Protein 5TCB (pdb70)

InterPro domains:
  IPR004352 Glycoside-hydrolase family GH114, TIM-barrel domain [PF03537] (73-291)
  IPR011330 Glycoside hydrolase/deacetylase, beta/alpha-barrel [SSF88713] (570-787)
  IPR013785 Aldolase-type TIM barrel [G3DSA:3.20.20.70] (53-311)
  IPR016062 Hypothetical protein TM1410-related [PR01545] (90-109)
  IPR016062 Hypothetical protein TM1410-related [PR01545] (147-166)
  IPR016062 Hypothetical protein TM1410-related [PR01545] (253-263)
  IPR016062 Hypothetical protein TM1410-related [PR01545] (275-287)
  IPR016925 Uncharacterised conserved protein UCP029570 [PIRSF029570] (5-948)
  IPR017853 Glycoside hydrolase superfamily [SSF51445] (52-305)

Nearest PDB structures (foldseek):
  5tcb-assembly1_A  TM=1.004E+00  e=2.600E-55  Pseudomonas aeruginosa PAO1
  5tsy-assembly1_A  TM=9.996E-01  e=1.609E-53  Pseudomonas aeruginosa PAO1
  6ojb-assembly1_A  TM=7.461E-01  e=5.320E-11  Aspergillus fumigatus Af293
  7jjn-assembly2_B  TM=5.683E-01  e=1.717E-05  Agathobacter rectalis DSM 17629
  4s1a-assembly1_B  TM=6.272E-01  e=1.575E-04  Acetivibrio thermocellus ATCC 27405

Radius of gyration: 17.63 Å; Cα contacts (8 Å, |Δi|>4): 476; chains: 1; bounding box: 39×42×47 Å

GO terms:
  GO:0000271 polysaccharide biosynthetic process (P, TAS)
  GO:0019213 deacetylase activity (F, IDA)
  GO:0044010 single-species biofilm formation (P, IMP)

Foldseek 3Di:
DWPAEAEAEDADPPLVLRLVGAEYEYACVRDFLVSLVVSVVSNHAYAYEDELFKDAAAPVVCVVVPQVVQFDPFPDDDHRITGGQLQDVVSLVVRLVVLVVVVVSNHQAYEYPPLPVLVSHDPVCSVVSLVSSLVSLVVSCVSCVRHAYEYACNLSNVVVPPPRHQAYEYQAAFWHADVVVRDTDGDDPVNNVVCVVSVVVCVVVVHAYEHEHEDAPVVLVVQQVVLVVQVVVRHQYWYYHPNSNDPTDRYHD

Structure (mmCIF, N/CA/C/O backbone):
data_5TCB
#
_entry.id   5TCB
#
_cell.length_a   64.983
_cell.length_b   84.031
_cell.length_c   47.177
_cell.angle_alpha   90.00
_cell.angle_beta   90.00
_cell.angle_gamma   90.00
#
_symmetry.space_group_name_H-M   'P 21 21 2'
#
loop_
_entity.id
_entity.type
_entity.pdbx_description
1 polymer PelA
2 water water
#
loop_
_atom_site.group_PDB
_atom_site.id
_atom_site.type_symbol
_atom_site.label_atom_id
_atom_site.label_alt_id
_atom_site.label_comp_id
_atom_site.label_asym_id
_atom_site.label_entity_id
_atom_site.label_seq_id
_atom_site.pdbx_PDB_ins_code
_atom_site.Cartn_x
_atom_site.Cartn_y
_atom_site.Cartn_z
_atom_site.occupancy
_atom_site.B_iso_or_equiv
_atom_site.auth_seq_id
_atom_site.auth_comp_id
_atom_site.auth_asym_id
_atom_site.auth_atom_id
_atom_site.pdbx_PDB_model_num
ATOM 1 N N . GLY A 1 23 ? 58.098 30.531 -1.049 1.00 50.64 48 GLY A N 1
ATOM 2 C CA . GLY A 1 23 ? 56.848 30.019 -0.513 1.00 42.90 48 GLY A CA 1
ATOM 3 C C . GLY A 1 23 ? 55.802 29.752 -1.582 1.00 32.89 48 GLY A C 1
ATOM 4 O O . GLY A 1 23 ? 56.129 29.661 -2.768 1.00 40.09 48 GLY A O 1
ATOM 7 N N . PRO A 1 24 ? 54.539 29.631 -1.176 1.00 27.83 49 PRO A N 1
ATOM 8 C CA . PRO A 1 24 ? 53.473 29.356 -2.140 1.00 25.80 49 PRO A CA 1
ATOM 9 C C . PRO A 1 24 ? 53.057 30.559 -2.972 1.00 25.19 49 PRO A C 1
ATOM 10 O O . PRO A 1 24 ? 53.048 31.700 -2.507 1.00 28.58 49 PRO A O 1
ATOM 21 N N . SER A 1 25 ? 52.623 30.269 -4.200 1.00 24.53 50 SER A N 1
ATOM 22 C CA . SER A 1 25 ? 51.963 31.253 -5.038 1.00 25.50 50 SER A CA 1
ATOM 23 C C . SER A 1 25 ? 50.464 31.302 -4.785 1.00 21.91 50 SER A C 1
ATOM 24 O O . SER A 1 25 ? 49.826 32.339 -5.028 1.00 24.84 50 SER A O 1
ATOM 32 N N . SER A 1 26 ? 49.913 30.190 -4.323 1.00 21.67 51 SER A N 1
ATOM 33 C CA . SER A 1 26 ? 48.506 30.010 -4.001 1.00 22.19 51 SER A CA 1
ATOM 34 C C . SER A 1 26 ? 48.432 28.852 -3.023 1.00 20.14 51 SER A C 1
ATOM 35 O O . SER A 1 26 ? 49.355 28.048 -2.934 1.00 18.85 51 SER A O 1
ATOM 43 N N . VAL A 1 27 ? 47.343 28.791 -2.255 1.00 20.08 52 VAL A N 1
ATOM 44 C CA . VAL A 1 27 ? 47.229 27.765 -1.227 1.00 17.65 52 VAL A CA 1
ATOM 45 C C . VAL A 1 27 ? 45.759 27.412 -1.049 1.00 17.42 52 VAL A C 1
ATOM 46 O O . VAL A 1 27 ? 44.877 28.277 -1.143 1.00 17.84 52 VAL A O 1
ATOM 59 N N . ALA A 1 28 ? 45.512 26.125 -0.816 1.00 17.69 53 ALA A N 1
ATOM 60 C CA . ALA A 1 28 ? 44.211 25.620 -0.406 1.00 16.78 53 ALA A CA 1
ATOM 61 C C . ALA A 1 28 ? 44.363 24.704 0.801 1.00 16.51 53 ALA A C 1
ATOM 62 O O . ALA A 1 28 ? 45.408 24.076 1.011 1.00 17.18 53 ALA A O 1
ATOM 69 N N . PHE A 1 29 ? 43.286 24.629 1.594 1.00 15.36 54 PHE A N 1
ATOM 70 C CA . PHE A 1 29 ? 43.173 23.734 2.740 1.00 15.44 54 PHE A CA 1
ATOM 71 C C . PHE A 1 29 ? 41.903 22.926 2.575 1.00 16.36 54 PHE A C 1
ATOM 72 O O . PHE A 1 29 ? 40.843 23.503 2.297 1.00 17.49 54 PHE A O 1
ATOM 89 N N . TRP A 1 30 ? 42.003 21.604 2.758 1.00 16.19 55 TRP A N 1
ATOM 90 C CA . TRP A 1 30 ? 40.845 20.720 2.633 1.00 17.81 55 TRP A CA 1
ATOM 91 C C . TRP A 1 30 ? 40.973 19.647 3.698 1.00 18.78 55 TRP A C 1
ATOM 92 O O . TRP A 1 30 ? 41.884 18.822 3.628 1.00 19.96 55 TRP A O 1
ATOM 113 N N . TYR A 1 31 ? 40.084 19.659 4.686 1.00 18.44 56 TYR A N 1
ATOM 114 C CA . TYR A 1 31 ? 40.192 18.730 5.805 1.00 20.25 56 TYR A CA 1
ATOM 115 C C . TYR A 1 31 ? 39.122 17.654 5.783 1.00 21.75 56 TYR A C 1
ATOM 116 O O . TYR A 1 31 ? 39.068 16.806 6.699 1.00 23.95 56 TYR A O 1
ATOM 134 N N . ALA A 1 32 ? 38.223 17.699 4.819 1.00 22.39 57 ALA A N 1
ATOM 135 C CA . ALA A 1 32 ? 37.064 16.834 4.771 1.00 22.05 57 ALA A CA 1
ATOM 136 C C . ALA A 1 32 ? 37.336 15.583 3.939 1.00 21.96 57 ALA A C 1
ATOM 137 O O . ALA A 1 32 ? 38.357 15.458 3.254 1.00 24.60 57 ALA A O 1
ATOM 144 N N . GLU A 1 33 ? 36.401 14.643 4.020 1.00 27.18 58 GLU A N 1
ATOM 145 C CA . GLU A 1 33 ? 36.411 13.484 3.136 1.00 26.42 58 GLU A CA 1
ATOM 146 C C . GLU A 1 33 ? 36.349 13.914 1.675 1.00 31.85 58 GLU A C 1
ATOM 147 O O . GLU A 1 33 ? 35.986 15.050 1.338 1.00 27.51 58 GLU A O 1
ATOM 159 N N . ARG A 1 34 ? 36.725 12.976 0.809 1.00 30.05 59 ARG A N 1
ATOM 160 C CA . ARG A 1 34 ? 36.575 13.099 -0.637 1.00 28.34 59 ARG A CA 1
ATOM 161 C C . ARG A 1 34 ? 37.121 14.426 -1.180 1.00 27.58 59 ARG A C 1
ATOM 162 O O . ARG A 1 34 ? 36.379 15.203 -1.790 1.00 30.96 59 ARG A O 1
ATOM 183 N N . PRO A 1 35 ? 38.406 14.695 -0.998 1.00 26.00 60 PRO A N 1
ATOM 184 C CA . PRO A 1 35 ? 38.982 15.929 -1.546 1.00 25.11 60 PRO A CA 1
ATOM 185 C C . PRO A 1 35 ? 38.881 15.931 -3.063 1.00 24.78 60 PRO A C 1
ATOM 186 O O . PRO A 1 35 ? 39.136 14.907 -3.718 1.00 26.08 60 PRO A O 1
ATOM 197 N N . PRO A 1 36 ? 38.463 17.048 -3.669 1.00 22.44 61 PRO A N 1
ATOM 198 C CA . PRO A 1 36 ? 38.372 17.089 -5.130 1.00 23.37 61 PRO A CA 1
ATOM 199 C C . PRO A 1 36 ? 39.761 17.305 -5.706 1.00 21.31 61 PRO A C 1
ATOM 200 O O . PRO A 1 36 ? 40.222 18.441 -5.837 1.00 19.08 61 PRO A O 1
ATOM 211 N N . LEU A 1 37 ? 40.444 16.195 -6.009 1.00 22.15 62 LEU A N 1
ATOM 212 C CA . LEU A 1 37 ? 41.878 16.238 -6.263 1.00 20.46 62 LEU A CA 1
ATOM 213 C C . LEU A 1 37 ? 42.221 17.027 -7.520 1.00 18.36 62 LEU A C 1
ATOM 214 O O . LEU A 1 37 ? 43.204 17.775 -7.533 1.00 19.91 62 LEU A O 1
ATOM 230 N N . ALA A 1 38 ? 41.466 16.846 -8.595 1.00 21.72 63 ALA A N 1
ATOM 231 C CA . ALA A 1 38 ? 41.765 17.579 -9.822 1.00 20.57 63 ALA A CA 1
ATOM 232 C C . ALA A 1 38 ? 41.734 19.086 -9.564 1.00 21.18 63 ALA A C 1
ATOM 233 O O . ALA A 1 38 ? 42.632 19.832 -9.985 1.00 21.07 63 ALA A O 1
ATOM 240 N N . GLU A 1 39 ? 40.695 19.551 -8.875 1.00 19.03 64 GLU A N 1
ATOM 241 C CA . GLU A 1 39 ? 40.564 20.972 -8.565 1.00 19.95 64 GLU A CA 1
ATOM 242 C C . GLU A 1 39 ? 41.634 21.448 -7.579 1.00 16.71 64 GLU A C 1
ATOM 243 O O . GLU A 1 39 ? 42.234 22.511 -7.774 1.00 18.51 64 GLU A O 1
ATOM 255 N N . LEU A 1 40 ? 41.915 20.667 -6.542 1.00 17.53 65 LEU A N 1
ATOM 256 C CA . LEU A 1 40 ? 42.932 21.061 -5.583 1.00 15.67 65 LEU A CA 1
ATOM 257 C C . LEU A 1 40 ? 44.315 21.112 -6.207 1.00 17.69 65 LEU A C 1
ATOM 258 O O . LEU A 1 40 ? 45.160 21.905 -5.772 1.00 18.89 65 LEU A O 1
ATOM 274 N N . SER A 1 41 ? 44.560 20.292 -7.228 1.00 18.03 66 SER A N 1
ATOM 275 C CA . SER A 1 41 ? 45.881 20.213 -7.848 1.00 17.78 66 SER A CA 1
ATOM 276 C C . SER A 1 41 ? 46.299 21.489 -8.537 1.00 18.81 66 SER A C 1
ATOM 277 O O . SER A 1 41 ? 47.486 21.632 -8.854 1.00 19.59 66 SER A O 1
ATOM 285 N N . GLN A 1 42 ? 45.379 22.416 -8.770 1.00 18.75 67 GLN A N 1
ATOM 286 C CA . GLN A 1 42 ? 45.720 23.674 -9.415 1.00 18.41 67 GLN A CA 1
ATOM 287 C C . GLN A 1 42 ? 46.197 24.739 -8.441 1.00 20.80 67 GLN A C 1
ATOM 288 O O . GLN A 1 42 ? 46.598 25.817 -8.876 1.00 21.73 67 GLN A O 1
ATOM 302 N N . PHE A 1 43 ? 46.205 24.444 -7.143 1.00 19.51 68 PHE A N 1
ATOM 303 C CA . PHE A 1 43 ? 46.807 25.308 -6.130 1.00 17.02 68 PHE A CA 1
ATOM 304 C C . PHE A 1 43 ? 48.260 24.887 -5.941 1.00 17.74 68 PHE A C 1
ATOM 305 O O . PHE A 1 43 ? 48.609 23.720 -6.100 1.00 19.48 68 PHE A O 1
ATOM 322 N N . ASP A 1 44 ? 49.120 25.8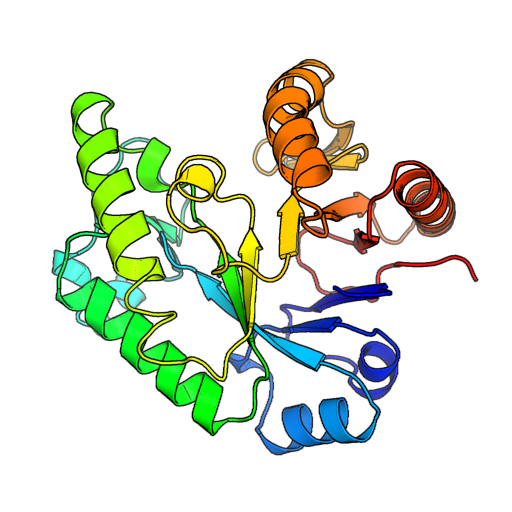65 -5.625 1.00 19.39 69 ASP A N 1
ATOM 323 C CA . ASP A 1 44 ? 50.555 25.602 -5.493 1.00 19.53 69 ASP A CA 1
ATOM 324 C C . ASP A 1 44 ? 50.837 24.715 -4.279 1.00 18.47 69 ASP A C 1
ATOM 325 O O . ASP A 1 44 ? 51.519 23.688 -4.378 1.00 19.30 69 ASP A O 1
ATOM 334 N N . TRP A 1 45 ? 50.338 25.110 -3.116 1.00 16.92 70 TRP A N 1
ATOM 335 C CA . TRP A 1 45 ? 50.397 24.307 -1.899 1.00 16.90 70 TRP A CA 1
ATOM 336 C C . TRP A 1 45 ? 48.986 23.890 -1.515 1.00 18.19 70 TRP A C 1
ATOM 337 O O . TRP A 1 45 ? 48.045 24.708 -1.595 1.00 17.72 70 TRP A O 1
ATOM 358 N N . VAL A 1 46 ? 48.837 22.628 -1.128 1.00 16.48 71 VAL A N 1
ATOM 359 C CA . VAL A 1 46 ? 47.556 22.096 -0.672 1.00 17.08 71 VAL A CA 1
ATOM 360 C C . VAL A 1 46 ? 47.778 21.397 0.664 1.00 15.05 71 VAL A C 1
ATOM 361 O O . VAL A 1 46 ? 48.614 20.497 0.759 1.00 17.54 71 VAL A O 1
ATOM 374 N N . VAL A 1 47 ? 47.022 21.809 1.678 1.00 15.79 72 VAL A N 1
ATOM 375 C CA . VAL A 1 47 ? 47.053 21.197 3.000 1.00 15.40 72 VAL A CA 1
ATOM 376 C C . VAL A 1 47 ? 45.823 20.320 3.167 1.00 15.15 72 VAL A C 1
ATOM 377 O O . VAL A 1 47 ? 44.693 20.772 2.965 1.00 17.01 72 VAL A O 1
ATOM 390 N N . LEU A 1 48 ? 46.042 19.064 3.536 1.00 14.75 73 LEU A N 1
ATOM 391 C CA . LEU A 1 48 ? 45.010 18.044 3.569 1.00 15.38 73 LEU A CA 1
ATOM 392 C C . LEU A 1 48 ? 45.000 17.321 4.906 1.00 16.47 73 LEU A C 1
ATOM 393 O O . LEU A 1 48 ? 46.034 17.186 5.571 1.00 16.76 73 LEU A O 1
ATOM 409 N N . GLU A 1 49 ? 43.836 16.793 5.259 1.00 19.24 74 GLU A N 1
ATOM 410 C CA . GLU A 1 49 ? 43.755 15.778 6.304 1.00 19.07 74 GLU A CA 1
ATOM 411 C C . GLU A 1 49 ? 44.086 14.447 5.656 1.00 18.68 74 GLU A C 1
ATOM 412 O O . GLU A 1 49 ? 43.287 13.893 4.884 1.00 19.59 74 GLU A O 1
ATOM 424 N N . ALA A 1 50 ? 45.262 13.920 5.987 1.00 20.29 75 ALA A N 1
ATOM 425 C CA . ALA A 1 50 ? 45.788 12.719 5.340 1.00 20.45 75 ALA A CA 1
ATOM 426 C C . ALA A 1 50 ? 44.912 11.480 5.552 1.00 22.08 75 ALA A C 1
ATOM 427 O O . ALA A 1 50 ? 44.974 10.527 4.761 1.00 24.82 75 ALA A O 1
ATOM 434 N N . ALA A 1 51 ? 44.101 11.451 6.605 1.00 22.31 76 ALA A N 1
ATOM 435 C CA . ALA A 1 51 ? 43.220 10.314 6.824 1.00 26.64 76 ALA A CA 1
ATOM 436 C C . ALA A 1 51 ? 42.270 10.081 5.660 1.00 28.60 76 ALA A C 1
ATOM 437 O O . ALA A 1 51 ? 41.731 8.982 5.523 1.00 31.89 76 ALA A O 1
ATOM 444 N N . HIS A 1 52 ? 42.063 11.080 4.807 1.00 23.56 77 HIS A N 1
ATOM 445 C CA . HIS A 1 52 ? 41.101 10.994 3.715 1.00 27.67 77 HIS A CA 1
ATOM 446 C C . HIS A 1 52 ? 41.752 10.795 2.360 1.00 28.65 77 HIS A C 1
ATOM 447 O O . HIS A 1 52 ? 41.058 10.850 1.332 1.00 32.66 77 HIS A O 1
ATOM 461 N N . LEU A 1 53 ? 43.066 10.592 2.323 1.00 25.14 78 LEU A N 1
ATOM 462 C CA . LEU A 1 53 ? 43.780 10.375 1.072 1.00 25.78 78 LEU A CA 1
ATOM 463 C C . LEU A 1 53 ? 44.570 9.092 1.143 1.00 25.77 78 LEU A C 1
ATOM 464 O O . LEU A 1 53 ? 44.926 8.621 2.222 1.00 28.88 78 LEU A O 1
ATOM 480 N N . LYS A 1 54 ? 44.846 8.533 -0.015 1.00 26.84 79 LYS A N 1
ATOM 481 C CA . LYS A 1 54 ? 45.762 7.429 -0.135 1.00 30.66 79 LYS A CA 1
ATOM 482 C C . LYS A 1 54 ? 47.047 7.901 -0.785 1.00 28.99 79 LYS A C 1
ATOM 483 O O . LYS A 1 54 ? 47.079 8.963 -1.410 1.00 25.67 79 LYS A O 1
ATOM 502 N N . PRO A 1 55 ? 48.133 7.133 -0.674 1.00 27.74 80 PRO A N 1
ATOM 503 C CA . PRO A 1 55 ? 49.388 7.581 -1.292 1.00 29.59 80 PRO A CA 1
ATOM 504 C C . PRO A 1 55 ? 49.277 7.877 -2.782 1.00 29.44 80 PRO A C 1
ATOM 505 O O . PRO A 1 55 ? 49.961 8.786 -3.266 1.00 28.61 80 PRO A O 1
ATOM 516 N N . ALA A 1 56 ? 48.438 7.153 -3.531 1.00 29.49 81 ALA A N 1
ATOM 517 C CA . ALA A 1 56 ? 48.290 7.458 -4.949 1.00 29.93 81 ALA A CA 1
ATOM 518 C C . ALA A 1 56 ? 47.716 8.849 -5.159 1.00 27.26 81 ALA A C 1
ATOM 519 O O . ALA A 1 56 ? 48.021 9.512 -6.165 1.00 26.17 81 ALA A O 1
ATOM 526 N N . ASP A 1 57 ? 46.858 9.299 -4.247 1.00 24.46 82 ASP A N 1
ATOM 527 C CA . ASP A 1 57 ? 46.294 10.630 -4.362 1.00 22.63 82 ASP A CA 1
ATOM 528 C C . ASP A 1 57 ? 47.375 11.683 -4.140 1.00 22.61 82 ASP A C 1
ATOM 529 O O . ASP A 1 57 ? 47.404 12.723 -4.808 1.00 21.83 82 ASP A O 1
ATOM 538 N N . VAL A 1 58 ? 48.225 11.462 -3.140 1.00 21.06 83 VAL A N 1
ATOM 539 C CA . VAL A 1 58 ? 49.310 12.395 -2.845 1.00 21.59 83 VAL A CA 1
ATOM 540 C C . VAL A 1 58 ? 50.265 12.466 -4.027 1.00 23.30 83 VAL A C 1
ATOM 541 O O . VAL A 1 58 ? 50.721 13.558 -4.420 1.00 22.15 83 VAL A O 1
ATOM 554 N N . GLY A 1 59 ? 50.578 11.306 -4.609 1.00 23.78 84 GLY A N 1
ATOM 555 C CA . GLY A 1 59 ? 51.412 11.269 -5.798 1.00 24.63 84 GLY A CA 1
ATOM 556 C C . GLY A 1 59 ? 50.800 12.008 -6.973 1.00 25.95 84 GLY A C 1
ATOM 557 O O . GLY A 1 59 ? 51.504 12.694 -7.713 1.00 23.26 84 GLY A O 1
ATOM 561 N N . TYR A 1 60 ? 49.490 11.833 -7.192 1.00 21.87 85 TYR A N 1
ATOM 562 C CA . TYR A 1 60 ? 48.798 12.562 -8.252 1.00 23.68 85 TYR A CA 1
ATOM 563 C C . TYR A 1 60 ? 48.942 14.070 -8.073 1.00 21.52 85 TYR A C 1
ATOM 564 O O . TYR A 1 60 ? 49.235 14.793 -9.025 1.00 21.34 85 TYR A O 1
ATOM 582 N N . LEU A 1 61 ? 48.741 14.582 -6.850 1.00 19.74 86 LEU A N 1
ATOM 583 C CA . LEU A 1 61 ? 48.875 16.021 -6.653 1.00 17.05 86 LEU A CA 1
ATOM 584 C C . LEU A 1 61 ? 50.280 16.491 -7.033 1.00 18.85 86 LEU A C 1
ATOM 585 O O . LEU A 1 61 ? 50.444 17.539 -7.671 1.00 19.89 86 LEU A O 1
ATOM 601 N N . LYS A 1 62 ? 51.314 15.720 -6.663 1.00 19.42 87 LYS A N 1
ATOM 602 C CA . LYS A 1 62 ? 52.678 16.111 -7.014 1.00 22.85 87 LYS A CA 1
ATOM 603 C C . LYS A 1 62 ? 52.902 16.047 -8.522 1.00 22.29 87 LYS A C 1
ATOM 604 O O . LYS A 1 62 ? 53.545 16.940 -9.093 1.00 25.54 87 LYS A O 1
ATOM 623 N N . GLU A 1 63 ? 52.373 15.007 -9.183 1.00 22.05 88 GLU A N 1
ATOM 624 C CA . GLU A 1 63 ? 52.493 14.886 -10.637 1.00 23.00 88 GLU A CA 1
ATOM 625 C C . GLU A 1 63 ? 51.916 16.098 -11.340 1.00 23.33 88 GLU A C 1
ATOM 626 O O . GLU A 1 63 ? 52.427 16.524 -12.384 1.00 25.65 88 GLU A O 1
ATOM 638 N N . GLN A 1 64 ? 50.828 16.633 -10.807 1.00 22.59 89 GLN A N 1
ATOM 639 C CA . GLN A 1 64 ? 50.175 17.804 -11.370 1.00 19.05 89 GLN A CA 1
ATOM 640 C C . GLN A 1 64 ? 50.910 19.098 -11.082 1.00 22.19 89 GLN A C 1
ATOM 641 O O . GLN A 1 64 ? 50.516 20.142 -11.616 1.00 26.80 89 GLN A O 1
ATOM 655 N N . GLY A 1 65 ? 51.935 19.081 -10.218 1.00 23.17 90 GLY A N 1
ATOM 656 C CA . GLY A 1 65 ? 52.690 20.272 -9.903 1.00 23.40 90 GLY A CA 1
ATOM 657 C C . GLY A 1 65 ? 52.397 20.887 -8.554 1.00 20.60 90 GLY A C 1
ATOM 658 O O . GLY A 1 65 ? 52.939 21.964 -8.255 1.00 22.49 90 GLY A O 1
ATOM 662 N N . SER A 1 66 ? 51.526 20.274 -7.759 1.00 20.09 91 SER A N 1
ATOM 663 C CA . SER A 1 66 ? 51.171 20.800 -6.452 1.00 17.39 91 SER A CA 1
ATOM 664 C C . SER A 1 66 ? 52.094 20.233 -5.376 1.00 18.67 91 SER A C 1
ATOM 665 O O . SER A 1 66 ? 52.791 19.236 -5.574 1.00 22.50 91 SER A O 1
ATOM 673 N N . THR A 1 67 ? 52.150 20.941 -4.259 1.00 19.03 92 THR A N 1
ATOM 674 C CA . THR A 1 67 ? 52.968 20.553 -3.114 1.00 18.37 92 THR A CA 1
ATOM 675 C C . THR A 1 67 ? 52.033 20.175 -1.975 1.00 16.73 92 THR A C 1
ATOM 676 O O . THR A 1 67 ? 51.397 21.064 -1.388 1.00 17.94 92 THR A O 1
ATOM 687 N N . PRO A 1 68 ? 51.872 18.892 -1.672 1.00 15.58 93 PRO A N 1
ATOM 688 C CA . PRO A 1 68 ? 50.890 18.487 -0.665 1.00 16.16 93 PRO A CA 1
ATOM 689 C C . PRO A 1 68 ? 51.476 18.418 0.731 1.00 14.69 93 PRO A C 1
ATOM 690 O O . PRO A 1 68 ? 52.553 17.864 0.953 1.00 17.62 93 PRO A O 1
ATOM 701 N N . PHE A 1 69 ? 50.727 18.999 1.659 1.00 16.37 94 PHE A N 1
ATOM 702 C CA . PHE A 1 69 ? 51.050 19.036 3.089 1.00 16.64 94 PHE A CA 1
ATOM 703 C C . PHE A 1 69 ? 50.003 18.254 3.866 1.00 14.93 94 PHE A C 1
ATOM 704 O O . PHE A 1 69 ? 48.809 18.343 3.569 1.00 17.21 94 PHE A O 1
ATOM 721 N N . ALA A 1 70 ? 50.442 17.519 4.890 1.00 15.13 95 ALA A N 1
ATOM 722 C CA . ALA A 1 70 ? 49.535 16.820 5.791 1.00 16.13 95 ALA A CA 1
ATOM 723 C C . ALA A 1 70 ? 49.341 17.618 7.083 1.00 14.79 95 ALA A C 1
ATOM 724 O O . ALA A 1 70 ? 50.314 18.117 7.676 1.00 15.98 95 ALA A O 1
ATOM 731 N N . TYR A 1 71 ? 48.076 17.742 7.489 1.00 15.55 96 TYR A N 1
ATOM 732 C CA . TYR A 1 71 ? 47.726 18.335 8.778 1.00 13.98 96 TYR A CA 1
ATOM 733 C C . TYR A 1 71 ? 48.334 17.556 9.929 1.00 17.09 96 TYR A C 1
ATOM 734 O O . TYR A 1 71 ? 48.222 16.332 10.008 1.00 18.12 96 TYR A O 1
ATOM 752 N N . LEU A 1 72 ? 48.911 18.288 10.882 1.00 16.99 97 LEU A N 1
ATOM 753 C CA . LEU A 1 72 ? 49.384 17.657 12.113 1.00 16.05 97 LEU A CA 1
ATOM 754 C C . LEU A 1 72 ? 49.195 18.629 13.267 1.00 15.17 97 LEU A C 1
ATOM 755 O O . LEU A 1 72 ? 49.864 19.673 13.338 1.00 16.90 97 LEU A O 1
ATOM 771 N N . SER A 1 73 ? 48.345 18.249 14.224 1.00 16.47 98 SER A N 1
ATOM 772 C CA . SER A 1 73 ? 48.112 19.053 15.420 1.00 17.71 98 SER A CA 1
ATOM 773 C C . SER A 1 73 ? 49.170 18.715 16.477 1.00 16.42 98 SER A C 1
ATOM 774 O O . SER A 1 73 ? 49.266 17.581 16.946 1.00 18.37 98 SER A O 1
ATOM 782 N N . VAL A 1 74 ? 50.011 19.703 16.784 1.00 15.44 99 VAL A N 1
ATOM 783 C CA . VAL A 1 74 ? 51.172 19.520 17.653 1.00 16.93 99 VAL A CA 1
ATOM 784 C C . VAL A 1 74 ? 50.823 19.748 19.113 1.00 16.34 99 VAL A C 1
ATOM 785 O O . VAL A 1 74 ? 51.357 19.065 19.990 1.00 17.72 99 VAL A O 1
ATOM 798 N N . GLY A 1 75 ? 49.907 20.657 19.404 1.00 18.30 100 GLY A N 1
ATOM 799 C CA . GLY A 1 75 ? 49.597 20.994 20.785 1.00 18.97 100 GLY A CA 1
ATOM 800 C C . GLY A 1 75 ? 48.416 20.275 21.406 1.00 19.29 100 GLY A C 1
ATOM 801 O O . GLY A 1 75 ? 48.227 20.323 22.630 1.00 19.39 100 GLY A O 1
ATOM 805 N N . GLU A 1 76 ? 47.606 19.615 20.583 1.00 18.88 101 GLU A N 1
ATOM 806 C CA . GLU A 1 76 ? 46.354 19.019 21.018 1.00 18.21 101 GLU A CA 1
ATOM 807 C C . GLU A 1 76 ? 46.166 17.681 20.333 1.00 19.25 101 GLU A C 1
ATOM 808 O O . GLU A 1 76 ? 46.575 17.502 19.184 1.00 20.49 101 GLU A O 1
ATOM 820 N N . PHE A 1 77 ? 45.530 16.765 21.040 1.00 21.71 102 PHE A N 1
ATOM 821 C CA . PHE A 1 77 ? 45.041 15.526 20.462 1.00 22.38 102 PHE A CA 1
ATOM 822 C C . PHE A 1 77 ? 43.542 15.630 20.226 1.00 28.28 102 PHE A C 1
ATOM 823 O O . PHE A 1 77 ? 42.772 15.880 21.164 1.00 34.65 102 PHE A O 1
ATOM 840 N N . ASP A 1 78 ? 43.129 15.357 18.993 1.00 34.34 103 ASP A N 1
ATOM 841 C CA . ASP A 1 78 ? 41.718 15.391 18.615 1.00 45.68 103 ASP A CA 1
ATOM 842 C C . ASP A 1 78 ? 41.119 14.010 18.821 1.00 43.98 103 ASP A C 1
ATOM 843 O O . ASP A 1 78 ? 41.463 13.064 18.105 1.00 47.37 103 ASP A O 1
ATOM 847 N N . GLY A 1 79 ? 40.222 13.893 19.792 1.00 42.96 104 GLY A N 1
ATOM 848 C CA . GLY A 1 79 ? 39.504 12.657 20.009 1.00 75.72 104 GLY A CA 1
ATOM 849 C C . GLY A 1 79 ? 38.620 12.677 21.237 1.00 84.43 104 GLY A C 1
ATOM 850 O O . GLY A 1 79 ? 38.806 13.505 22.133 1.00 55.36 104 GLY A O 1
ATOM 854 N N . ASP A 1 80 ? 37.644 11.773 21.285 1.00 118.11 105 ASP A N 1
ATOM 855 C CA . ASP A 1 80 ? 36.873 11.577 22.500 1.00 97.59 105 ASP A CA 1
ATOM 856 C C . ASP A 1 80 ? 37.773 11.031 23.604 1.00 83.72 105 ASP A C 1
ATOM 857 O O . ASP A 1 80 ? 38.873 10.529 23.355 1.00 70.97 105 ASP A O 1
ATOM 859 N N . ALA A 1 81 ? 37.299 11.141 24.847 1.00 82.19 106 ALA A N 1
ATOM 860 C CA . ALA A 1 81 ? 38.029 10.520 25.945 1.00 81.18 106 ALA A CA 1
ATOM 861 C C . ALA A 1 81 ? 38.287 9.049 25.659 1.00 83.43 106 ALA A C 1
ATOM 862 O O . ALA A 1 81 ? 39.319 8.505 26.067 1.00 89.51 106 ALA A O 1
ATOM 864 N N . ALA A 1 82 ? 37.368 8.392 24.948 1.00 76.96 107 ALA A N 1
ATOM 865 C CA . ALA A 1 82 ? 37.602 7.013 24.540 1.00 84.73 107 ALA A CA 1
ATOM 866 C C . ALA A 1 82 ? 38.756 6.932 23.551 1.00 104.04 107 ALA A C 1
ATOM 867 O O . ALA A 1 82 ? 39.537 5.973 23.566 1.00 121.76 107 ALA A O 1
ATOM 869 N N . ALA A 1 83 ? 38.888 7.945 22.695 1.00 102.63 108 ALA A N 1
ATOM 870 C CA . ALA A 1 83 ? 39.937 7.930 21.683 1.00 78.21 108 ALA A CA 1
ATOM 871 C C . ALA A 1 83 ? 41.320 8.107 22.303 1.00 63.58 108 ALA A C 1
ATOM 872 O O . ALA A 1 83 ? 42.273 7.415 21.922 1.00 54.81 108 ALA A O 1
ATOM 874 N N . ILE A 1 84 ? 41.462 9.025 23.256 1.00 64.55 109 ILE A N 1
ATOM 875 C CA . ILE A 1 84 ? 42.803 9.270 23.774 1.00 64.99 109 ILE A CA 1
ATOM 876 C C . ILE A 1 84 ? 43.239 8.134 24.692 1.00 63.77 109 ILE A C 1
ATOM 877 O O . ILE A 1 84 ? 44.429 7.803 24.759 1.00 50.88 109 ILE A O 1
ATOM 882 N N . ALA A 1 85 ? 42.297 7.495 25.385 1.00 77.66 110 ALA A N 1
ATOM 883 C CA . ALA A 1 85 ? 42.648 6.320 26.176 1.00 74.81 110 ALA A CA 1
ATOM 884 C C . ALA A 1 85 ? 43.096 5.176 25.273 1.00 73.20 110 ALA A C 1
ATOM 885 O O . ALA A 1 85 ? 44.113 4.521 25.532 1.00 71.26 110 ALA A O 1
ATOM 887 N N . ASP A 1 86 ? 42.356 4.933 24.191 1.00 64.81 111 ASP A N 1
ATOM 888 C CA . ASP A 1 86 ? 42.739 3.873 23.264 1.00 76.32 111 ASP A CA 1
ATOM 889 C C . ASP A 1 86 ? 44.137 4.088 22.694 1.00 81.13 111 ASP A C 1
ATOM 890 O O . ASP A 1 86 ? 44.833 3.118 22.376 1.00 72.52 111 ASP A O 1
ATOM 892 N N . SER A 1 87 ? 44.569 5.343 22.567 1.00 88.95 112 SER A N 1
ATOM 893 C CA . SER A 1 87 ? 45.797 5.663 21.849 1.00 78.37 112 SER A CA 1
ATOM 894 C C . SER A 1 87 ? 47.064 5.448 22.665 1.00 57.61 112 SER A C 1
ATOM 895 O O . SER A 1 87 ? 48.158 5.536 22.096 1.00 51.23 112 SER A O 1
ATOM 903 N N . GLY A 1 88 ? 46.956 5.211 23.971 1.00 58.11 113 GLY A N 1
ATOM 904 C CA . GLY A 1 88 ? 48.127 5.127 24.823 1.00 52.31 113 GLY A CA 1
ATOM 905 C C . GLY A 1 88 ? 48.753 6.452 25.188 1.00 53.57 113 GLY A C 1
ATOM 906 O O . GLY A 1 88 ? 49.890 6.473 25.671 1.00 55.13 113 GLY A O 1
ATOM 910 N N . LEU A 1 89 ? 48.051 7.559 24.984 1.00 39.17 114 LEU A N 1
ATOM 911 C CA . LEU A 1 89 ? 48.612 8.886 25.207 1.00 37.59 114 LEU A CA 1
ATOM 912 C C . LEU A 1 89 ? 48.086 9.561 26.472 1.00 36.27 114 LEU A C 1
ATOM 913 O O . LEU A 1 89 ? 48.434 10.715 26.726 1.00 35.06 114 LEU A O 1
ATOM 929 N N . ALA A 1 90 ? 47.295 8.858 27.285 1.00 51.18 115 ALA A N 1
ATOM 930 C CA . ALA A 1 90 ? 46.588 9.505 28.387 1.00 47.54 115 ALA A CA 1
ATOM 931 C C . ALA A 1 90 ? 47.531 10.253 29.322 1.00 44.49 115 ALA A C 1
ATOM 932 O O . ALA A 1 90 ? 47.199 11.348 29.796 1.00 41.09 115 ALA A O 1
ATOM 939 N N . ARG A 1 91 ? 48.687 9.662 29.645 1.00 40.16 116 ARG A N 1
ATOM 940 C CA . ARG A 1 91 ? 49.568 10.280 30.626 1.00 58.24 116 ARG A CA 1
ATOM 941 C C . ARG A 1 91 ? 49.983 11.673 30.187 1.00 43.45 116 ARG A C 1
ATOM 942 O O . ARG A 1 91 ? 50.201 12.551 31.032 1.00 43.36 116 ARG A O 1
ATOM 963 N N . GLY A 1 92 ? 50.052 11.904 28.872 1.00 34.74 117 GLY A N 1
ATOM 964 C CA . GLY A 1 92 ? 50.461 13.173 28.313 1.00 37.44 117 GLY A CA 1
ATOM 965 C C . GLY A 1 92 ? 49.406 14.260 28.264 1.00 30.97 117 GLY A C 1
ATOM 966 O O . GLY A 1 92 ? 49.741 15.394 27.929 1.00 32.62 117 GLY A O 1
ATOM 970 N N . LYS A 1 93 ? 48.157 13.969 28.603 1.00 25.16 118 LYS A N 1
ATOM 971 C CA . LYS A 1 93 ? 47.091 14.963 28.552 1.00 28.13 118 LYS A CA 1
ATOM 972 C C . LYS A 1 93 ? 47.216 15.964 29.702 1.00 27.17 118 LYS A C 1
ATOM 973 O O . LYS A 1 93 ? 47.313 15.575 30.864 1.00 32.59 118 LYS A O 1
ATOM 977 N N . SER A 1 94 ? 47.194 17.253 29.379 1.00 24.98 119 SER A N 1
ATOM 978 C CA . SER A 1 94 ? 47.119 18.307 30.385 1.00 25.49 119 SER A CA 1
ATOM 979 C C . SER A 1 94 ? 45.668 18.680 30.687 1.00 30.39 119 SER A C 1
ATOM 980 O O . SER A 1 94 ? 44.913 19.023 29.771 1.00 37.56 119 SER A O 1
ATOM 988 N N . ALA A 1 95 ? 45.322 18.752 31.965 1.00 25.44 120 ALA A N 1
ATOM 989 C CA . ALA A 1 95 ? 43.954 19.057 32.390 1.00 28.17 120 ALA A CA 1
ATOM 990 C C . ALA A 1 95 ? 43.695 20.568 32.450 1.00 38.42 120 ALA A C 1
ATOM 991 O O . ALA A 1 95 ? 43.341 21.125 33.489 1.00 39.74 120 ALA A O 1
ATOM 998 N N . VAL A 1 96 ? 43.853 21.244 31.304 1.00 35.61 121 VAL A N 1
ATOM 999 C CA . VAL A 1 96 ? 43.745 22.714 31.330 1.00 33.19 121 VAL A CA 1
ATOM 1000 C C . VAL A 1 96 ? 42.310 23.132 31.656 1.00 46.15 121 VAL A C 1
ATOM 1001 O O . VAL A 1 96 ? 41.343 22.390 31.447 1.00 42.80 121 VAL A O 1
ATOM 1014 N N . ARG A 1 97 ? 42.173 24.349 32.190 1.00 46.70 122 ARG A N 1
ATOM 1015 C CA . ARG A 1 97 ? 40.874 24.793 32.688 1.00 56.96 122 ARG A CA 1
ATOM 1016 C C . ARG A 1 97 ? 39.900 25.058 31.543 1.00 63.96 122 ARG A C 1
ATOM 1017 O O . ARG A 1 97 ? 38.734 24.651 31.602 1.00 73.38 122 ARG A O 1
ATOM 1021 N N . ASN A 1 98 ? 40.358 25.734 30.488 1.00 45.86 123 ASN A N 1
ATOM 1022 C CA . ASN A 1 98 ? 39.525 26.037 29.321 1.00 59.35 123 ASN A CA 1
ATOM 1023 C C . ASN A 1 98 ? 39.971 25.121 28.187 1.00 80.96 123 ASN A C 1
ATOM 1024 O O . ASN A 1 98 ? 40.813 25.481 27.366 1.00 73.46 123 ASN A O 1
ATOM 1028 N N . GLN A 1 99 ? 39.401 23.923 28.151 1.00 106.56 124 GLN A N 1
ATOM 1029 C CA . GLN A 1 99 ? 39.704 22.936 27.129 1.00 111.82 124 GLN A CA 1
ATOM 1030 C C . GLN A 1 99 ? 38.513 22.806 26.190 1.00 114.47 124 GLN A C 1
ATOM 1031 O O . GLN A 1 99 ? 37.364 22.737 26.638 1.00 113.47 124 GLN A O 1
ATOM 1045 N N . ALA A 1 100 ? 38.791 22.777 24.891 1.00 115.83 125 ALA A N 1
ATOM 1046 C CA . ALA A 1 100 ? 37.738 22.658 23.894 1.00 91.39 125 ALA A CA 1
ATOM 1047 C C . ALA A 1 100 ? 37.307 21.205 23.760 1.00 76.22 125 ALA A C 1
ATOM 1048 O O . ALA A 1 100 ? 38.140 20.296 23.725 1.00 62.69 125 ALA A O 1
ATOM 1055 N N . TRP A 1 101 ? 35.995 20.990 23.691 1.00 71.95 126 TRP A N 1
ATOM 1056 C CA . TRP A 1 101 ? 35.469 19.634 23.649 1.00 64.63 126 TRP A CA 1
ATOM 1057 C C . TRP A 1 101 ? 36.104 18.851 22.508 1.00 54.79 126 TRP A C 1
ATOM 1058 O O . TRP A 1 101 ? 36.410 19.395 21.445 1.00 49.13 1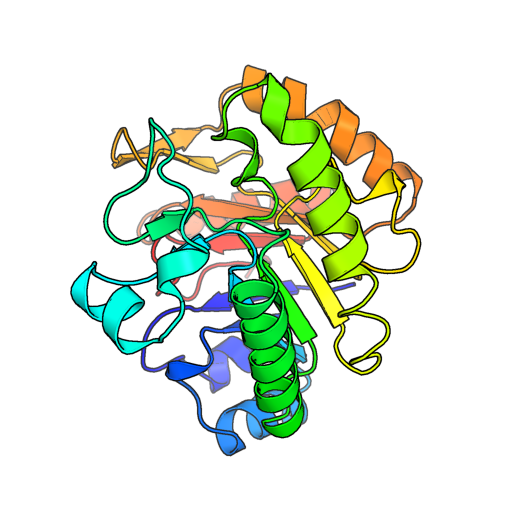26 TRP A O 1
ATOM 1079 N N . ASN A 1 102 ? 36.314 17.559 22.739 1.00 56.00 127 ASN A N 1
ATOM 1080 C CA . ASN A 1 102 ? 36.885 16.664 21.737 1.00 58.07 127 ASN A CA 1
ATOM 1081 C C . ASN A 1 102 ? 38.293 17.069 21.326 1.00 53.75 127 ASN A C 1
ATOM 1082 O O . ASN A 1 102 ? 38.777 16.631 20.273 1.00 51.11 127 ASN A O 1
ATOM 1086 N N . SER A 1 103 ? 38.953 17.925 22.104 1.00 42.33 128 SER A N 1
ATOM 1087 C CA . SER A 1 103 ? 40.339 18.283 21.842 1.00 34.44 128 SER A CA 1
ATOM 1088 C C . SER A 1 103 ? 41.045 18.427 23.177 1.00 32.65 128 SER A C 1
ATOM 1089 O O . SER A 1 103 ? 40.630 19.228 24.018 1.00 40.37 128 SER A O 1
ATOM 1097 N N . GLN A 1 104 ? 42.095 17.648 23.361 1.00 27.83 129 GLN A N 1
ATOM 1098 C CA . GLN A 1 104 ? 42.831 17.610 24.610 1.00 24.01 129 GLN A CA 1
ATOM 1099 C C . GLN A 1 104 ? 44.170 18.304 24.426 1.00 19.21 129 GLN A C 1
ATOM 1100 O O . GLN A 1 104 ? 44.942 17.939 23.520 1.00 22.01 129 GLN A O 1
ATOM 1104 N N . VAL A 1 105 ? 44.443 19.301 25.280 1.00 21.78 130 VAL A N 1
ATOM 1105 C CA . VAL A 1 105 ? 45.760 19.923 25.289 1.00 18.34 130 VAL A CA 1
ATOM 1106 C C . VAL A 1 105 ? 46.757 18.915 25.822 1.00 17.06 130 VAL A C 1
ATOM 1107 O O . VAL A 1 105 ? 46.521 18.277 26.856 1.00 20.12 130 VAL A O 1
ATOM 1120 N N . MET A 1 106 ? 47.859 18.753 25.113 1.00 20.42 131 MET A N 1
ATOM 1121 C CA . MET A 1 106 ? 48.890 17.811 25.493 1.00 17.68 131 MET A CA 1
ATOM 1122 C C . MET A 1 106 ? 50.107 18.523 26.056 1.00 21.34 131 MET A C 1
ATOM 1123 O O . MET A 1 106 ? 50.386 19.693 25.756 1.00 23.32 131 MET A O 1
ATOM 1137 N N . ASP A 1 107 ? 50.805 17.792 26.901 1.00 20.33 132 ASP A N 1
ATOM 1138 C CA . ASP A 1 107 ? 52.054 18.227 27.511 1.00 20.25 132 ASP A CA 1
ATOM 1139 C C . ASP A 1 107 ? 53.168 18.049 26.490 1.00 20.20 132 ASP A C 1
ATOM 1140 O O . ASP A 1 107 ? 53.522 16.915 26.143 1.00 20.24 132 ASP A O 1
ATOM 1149 N N . LEU A 1 108 ? 53.738 19.165 26.019 1.00 19.77 133 LEU A N 1
ATOM 1150 C CA . LEU A 1 108 ? 54.744 19.100 24.975 1.00 20.69 133 LEU A CA 1
ATOM 1151 C C . LEU A 1 108 ? 56.059 18.534 25.481 1.00 19.61 133 LEU A C 1
ATOM 1152 O O . LEU A 1 108 ? 56.934 18.216 24.668 1.00 23.67 133 LEU A O 1
ATOM 1168 N N . ALA A 1 109 ? 56.229 18.423 26.795 1.00 20.54 134 ALA A N 1
ATOM 1169 C CA . ALA A 1 109 ? 57.373 17.756 27.389 1.00 23.42 134 ALA A CA 1
ATOM 1170 C C . ALA A 1 109 ? 57.161 16.260 27.586 1.00 23.31 134 ALA A C 1
ATOM 1171 O O . ALA A 1 109 ? 58.109 15.559 27.966 1.00 28.47 134 ALA A O 1
ATOM 1178 N N . ALA A 1 110 ? 55.957 15.744 27.341 1.00 21.59 135 ALA A N 1
ATOM 1179 C CA . ALA A 1 110 ? 55.690 14.333 27.601 1.00 22.60 135 ALA A CA 1
ATOM 1180 C C . ALA A 1 110 ? 56.368 13.460 26.548 1.00 26.39 135 ALA A C 1
ATOM 1181 O O . ALA A 1 110 ? 56.130 13.648 25.361 1.00 22.35 135 ALA A O 1
ATOM 1188 N N . PRO A 1 111 ? 57.198 12.487 26.933 1.00 22.75 136 PRO A N 1
ATOM 1189 C CA . PRO A 1 111 ? 57.860 11.665 25.902 1.00 23.53 136 PRO A CA 1
ATOM 1190 C C . PRO A 1 111 ? 56.899 10.894 25.017 1.00 21.98 136 PRO A C 1
ATOM 1191 O O . PRO A 1 111 ? 57.167 10.732 23.817 1.00 23.83 136 PRO A O 1
ATOM 1202 N N . SER A 1 112 ? 55.783 10.404 25.567 1.00 25.34 137 SER A N 1
ATOM 1203 C CA . SER A 1 112 ? 54.872 9.627 24.740 1.00 23.43 137 SER A CA 1
ATOM 1204 C C . SER A 1 112 ? 54.231 10.491 23.669 1.00 22.56 137 SER A C 1
ATOM 1205 O O . SER A 1 112 ? 53.983 10.000 22.570 1.00 22.97 137 SER A O 1
ATOM 1213 N N . TRP A 1 113 ? 53.944 11.762 23.984 1.00 21.53 138 TRP A N 1
ATOM 1214 C CA . TRP A 1 113 ? 53.344 12.658 22.997 1.00 19.86 138 TRP A CA 1
ATOM 1215 C C . TRP A 1 113 ? 54.355 13.030 21.926 1.00 20.04 138 TRP A C 1
ATOM 1216 O O . TRP A 1 113 ? 54.069 12.962 20.718 1.00 18.30 138 TRP A O 1
ATOM 1237 N N . ARG A 1 114 ? 55.556 13.418 22.346 1.00 20.39 139 ARG A N 1
ATOM 1238 C CA . ARG A 1 114 ? 56.591 13.750 21.374 1.00 21.22 139 ARG A CA 1
ATOM 1239 C C . ARG A 1 114 ? 56.880 12.565 20.463 1.00 20.18 139 ARG A C 1
ATOM 1240 O O . ARG A 1 114 ? 57.002 12.725 19.238 1.00 20.09 139 ARG A O 1
ATOM 1261 N N . ALA A 1 115 ? 57.001 11.359 21.040 1.00 21.32 140 ALA A N 1
ATOM 1262 C CA . ALA A 1 115 ? 57.275 10.181 20.217 1.00 22.12 140 ALA A CA 1
ATOM 1263 C C . ALA A 1 115 ? 56.139 9.917 19.239 1.00 21.09 140 ALA A C 1
ATOM 1264 O O . ALA A 1 115 ? 56.374 9.514 18.090 1.00 23.54 140 ALA A O 1
ATOM 1271 N N . HIS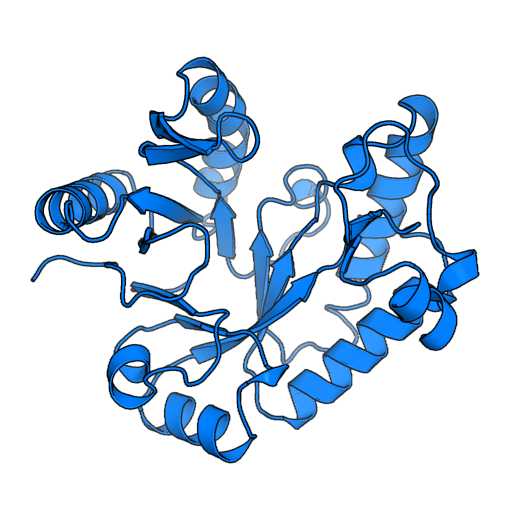 A 1 116 ? 54.902 10.067 19.705 1.00 21.68 141 HIS A N 1
ATOM 1272 C CA . HIS A 1 116 ? 53.740 9.880 18.851 1.00 24.26 141 HIS A CA 1
ATOM 1273 C C . HIS A 1 116 ? 53.809 10.796 17.639 1.00 21.32 141 HIS A C 1
ATOM 1274 O O . HIS A 1 116 ? 53.634 10.353 16.490 1.00 21.36 141 HIS A O 1
ATOM 1288 N N . LEU A 1 117 ? 54.097 12.075 17.869 1.00 17.91 142 LEU A N 1
ATOM 1289 C CA . LEU A 1 117 ? 54.125 13.031 16.772 1.00 18.76 142 LEU A CA 1
ATOM 1290 C C . LEU A 1 117 ? 55.249 12.730 15.798 1.00 18.46 142 LEU A C 1
ATOM 1291 O O . LEU A 1 117 ? 55.063 12.878 14.583 1.00 18.63 142 LEU A O 1
ATOM 1307 N N . LEU A 1 118 ? 56.434 12.349 16.303 1.00 18.47 143 LEU A N 1
ATOM 1308 C CA . LEU A 1 118 ? 57.555 12.033 15.415 1.00 19.75 143 LEU A CA 1
ATOM 1309 C C . LEU A 1 118 ? 57.265 10.795 14.584 1.00 21.72 143 LEU A C 1
ATOM 1310 O O . LEU A 1 118 ? 57.656 10.732 13.411 1.00 22.05 143 LEU A O 1
ATOM 1326 N N . LYS A 1 119 ? 56.601 9.796 15.174 1.00 20.77 144 LYS A N 1
ATOM 1327 C CA . LYS A 1 119 ? 56.206 8.608 14.423 1.00 20.68 144 LYS A CA 1
ATOM 1328 C C . LYS A 1 119 ? 55.213 8.970 13.327 1.00 22.59 144 LYS A C 1
ATOM 1329 O O . LYS A 1 119 ? 55.312 8.482 12.193 1.00 22.22 144 LYS A O 1
ATOM 1333 N N . ARG A 1 120 ? 54.242 9.832 13.653 1.00 20.09 145 ARG A N 1
ATOM 1334 C CA . ARG A 1 120 ? 53.273 10.290 12.667 1.00 22.26 145 ARG A CA 1
ATOM 1335 C C . ARG A 1 120 ? 53.965 11.026 11.527 1.00 20.25 145 ARG A C 1
ATOM 1336 O O . ARG A 1 120 ? 53.636 10.817 10.350 1.00 19.42 145 ARG A O 1
ATOM 1357 N N . ALA A 1 121 ? 54.936 11.876 11.853 1.00 18.60 146 ALA A N 1
ATOM 1358 C CA . ALA A 1 121 ? 55.663 12.577 10.810 1.00 17.94 146 ALA A CA 1
ATOM 1359 C C . ALA A 1 121 ? 56.348 11.587 9.886 1.00 17.61 146 ALA A C 1
ATOM 1360 O O . ALA A 1 121 ? 56.348 11.776 8.672 1.00 18.78 146 ALA A O 1
ATOM 1367 N N . ALA A 1 122 ? 56.962 10.539 10.446 1.00 18.76 147 ALA A N 1
ATOM 1368 C CA . ALA A 1 122 ? 57.632 9.558 9.600 1.00 21.12 147 ALA A CA 1
ATOM 1369 C C . ALA A 1 122 ? 56.642 8.860 8.681 1.00 21.56 147 ALA A C 1
ATOM 1370 O O . ALA A 1 122 ? 56.945 8.593 7.509 1.00 22.56 147 ALA A O 1
ATOM 1377 N N . GLU A 1 123 ? 55.464 8.511 9.202 1.00 19.66 148 GLU A N 1
ATOM 1378 C CA . GLU A 1 123 ? 54.462 7.854 8.363 1.00 20.64 148 GLU A CA 1
ATOM 1379 C C . GLU A 1 123 ? 53.999 8.768 7.234 1.00 21.27 148 GLU A C 1
ATOM 1380 O O . GLU A 1 123 ? 53.839 8.314 6.098 1.00 23.24 148 GLU A O 1
ATOM 1392 N N . LEU A 1 124 ? 53.784 10.051 7.533 1.00 19.15 149 LEU A N 1
ATOM 1393 C CA . LEU A 1 124 ? 53.353 11.004 6.514 1.00 20.25 149 LEU A CA 1
ATOM 1394 C C . LEU A 1 124 ? 54.453 11.222 5.476 1.00 20.24 149 LEU A C 1
ATOM 1395 O O . LEU A 1 124 ? 54.160 11.347 4.281 1.00 19.06 149 LEU A O 1
ATOM 1411 N N . ARG A 1 125 ? 55.719 11.221 5.895 1.00 19.07 150 ARG A N 1
ATOM 1412 C CA . ARG A 1 125 ? 56.835 11.248 4.941 1.00 18.19 150 ARG A CA 1
ATOM 1413 C C . ARG A 1 125 ? 56.776 10.051 3.997 1.00 19.56 150 ARG A C 1
ATOM 1414 O O . ARG A 1 125 ? 56.927 10.203 2.780 1.00 22.14 150 ARG A O 1
ATOM 1435 N N . LYS A 1 126 ? 56.569 8.851 4.544 1.00 19.12 151 LYS A N 1
ATOM 1436 C CA . LYS A 1 126 ? 56.536 7.649 3.712 1.00 21.12 151 LYS A CA 1
ATOM 1437 C C . LYS A 1 126 ? 55.362 7.669 2.757 1.00 21.25 151 LYS A C 1
ATOM 1438 O O . LYS A 1 126 ? 55.437 7.067 1.671 1.00 26.12 151 LYS A O 1
ATOM 1457 N N . GLN A 1 127 ? 54.266 8.32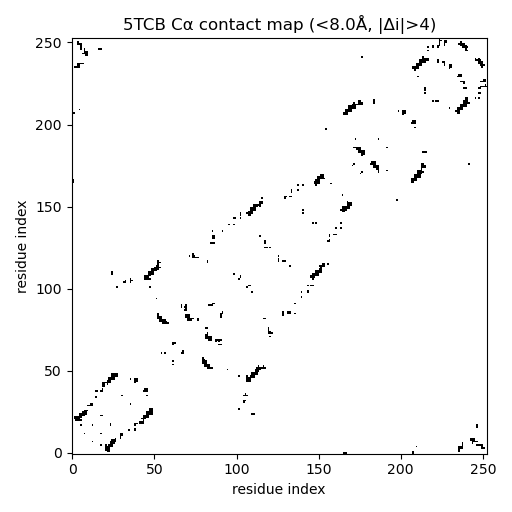7 3.136 1.00 22.67 152 GLN A N 1
ATOM 1458 C CA . GLN A 1 127 ? 53.102 8.438 2.264 1.00 25.95 152 GLN A CA 1
ATOM 1459 C C . GLN A 1 127 ? 53.295 9.407 1.111 1.00 23.41 152 GLN A C 1
ATOM 1460 O O . GLN A 1 127 ? 52.443 9.443 0.217 1.00 25.34 152 GLN A O 1
ATOM 1474 N N . GLY A 1 128 ? 54.365 10.193 1.107 1.00 21.64 153 GLY A N 1
ATOM 1475 C CA . GLY A 1 128 ? 54.656 11.064 -0.010 1.00 19.31 153 GLY A CA 1
ATOM 1476 C C . GLY A 1 128 ? 54.399 12.522 0.230 1.00 20.21 153 GLY A C 1
ATOM 1477 O O . GLY A 1 128 ? 54.617 13.320 -0.682 1.00 20.37 153 GLY A O 1
ATOM 1481 N N . TYR A 1 129 ? 53.990 12.922 1.426 1.00 20.14 154 TYR A N 1
ATOM 1482 C CA . TYR A 1 129 ? 53.742 14.335 1.661 1.00 19.21 154 TYR A CA 1
ATOM 1483 C C . TYR A 1 129 ? 55.036 15.129 1.552 1.00 19.25 154 TYR A C 1
ATOM 1484 O O . TYR A 1 129 ? 56.108 14.693 1.966 1.00 20.63 154 TYR A O 1
ATOM 1502 N N . ALA A 1 130 ? 54.932 16.323 0.982 1.00 18.05 155 ALA A N 1
ATOM 1503 C CA . ALA A 1 130 ? 56.070 17.225 0.869 1.00 17.74 155 ALA A CA 1
ATOM 1504 C C . ALA A 1 130 ? 56.296 18.061 2.111 1.00 18.06 155 ALA A C 1
ATOM 1505 O O . ALA A 1 130 ? 57.323 18.744 2.216 1.00 20.85 155 ALA A O 1
ATOM 1512 N N . GLY A 1 131 ? 55.352 18.048 3.036 1.00 17.65 156 GLY A N 1
ATOM 1513 C CA . GLY A 1 131 ? 55.468 18.864 4.223 1.00 17.10 156 GLY A CA 1
ATOM 1514 C C . GLY A 1 131 ? 54.329 18.581 5.174 1.00 15.65 156 GLY A C 1
ATOM 1515 O O . GLY A 1 131 ? 53.428 17.773 4.903 1.00 16.34 156 GLY A O 1
ATOM 1519 N N . LEU A 1 132 ? 54.395 19.292 6.312 1.00 18.36 157 LEU A N 1
ATOM 1520 C CA . LEU A 1 132 ? 53.406 19.210 7.365 1.00 16.82 157 LEU A CA 1
ATOM 1521 C C . LEU A 1 132 ? 52.881 20.601 7.669 1.00 14.12 157 LEU A C 1
ATOM 1522 O O . LEU A 1 132 ? 53.651 21.564 7.694 1.00 16.16 157 LEU A O 1
ATOM 1538 N N . PHE A 1 133 ? 51.573 20.690 7.887 1.00 16.46 158 PHE A N 1
ATOM 1539 C CA . PHE A 1 133 ? 50.954 21.901 8.405 1.00 15.33 158 PHE A CA 1
ATOM 1540 C C . PHE A 1 133 ? 50.811 21.707 9.903 1.00 14.89 158 PHE A C 1
ATOM 1541 O O . PHE A 1 133 ? 50.054 20.841 10.350 1.00 15.99 158 PHE A O 1
ATOM 1558 N N . LEU A 1 134 ? 51.563 22.472 10.657 1.00 15.60 159 LEU A N 1
ATOM 1559 C CA . LEU A 1 134 ? 51.664 22.293 12.109 1.00 15.02 159 LEU A CA 1
ATOM 1560 C C . LEU A 1 134 ? 50.688 23.212 12.832 1.00 15.20 159 LEU A C 1
ATOM 1561 O O . LEU A 1 134 ? 50.879 24.435 12.887 1.00 17.02 159 LEU A O 1
ATOM 1577 N N . ASP A 1 135 ? 49.654 22.613 13.414 1.00 14.61 160 ASP A N 1
ATOM 1578 C CA . ASP A 1 135 ? 48.604 23.343 14.093 1.00 15.56 160 ASP A CA 1
ATOM 1579 C C . ASP A 1 135 ? 48.818 23.299 15.606 1.00 16.64 160 ASP A C 1
ATOM 1580 O O . ASP A 1 135 ? 49.691 22.594 16.137 1.00 16.79 160 ASP A O 1
ATOM 1589 N N . THR A 1 136 ? 47.974 24.067 16.282 1.00 16.02 161 THR A N 1
ATOM 1590 C CA . THR A 1 136 ? 47.894 24.217 17.748 1.00 16.45 161 THR A CA 1
ATOM 1591 C C . THR A 1 136 ? 49.263 24.476 18.382 1.00 17.61 161 THR A C 1
ATOM 1592 O O . THR A 1 136 ? 49.599 23.961 19.450 1.00 18.25 161 THR A O 1
ATOM 1603 N N . LEU A 1 137 ? 50.017 25.383 17.765 1.00 16.65 162 LEU A N 1
ATOM 1604 C CA . LEU A 1 137 ? 51.307 25.820 18.278 1.00 16.69 162 LEU A CA 1
ATOM 1605 C C . LEU A 1 137 ? 51.171 26.825 19.403 1.00 18.79 162 LEU A C 1
ATOM 1606 O O . LEU A 1 137 ? 52.190 27.185 20.013 1.00 19.91 162 LEU A O 1
ATOM 1622 N N . ASP A 1 138 ? 49.964 27.311 19.690 1.00 16.96 163 ASP A N 1
ATOM 1623 C CA . ASP A 1 138 ? 49.754 28.257 20.787 1.00 18.44 163 ASP A CA 1
ATOM 1624 C C . ASP A 1 138 ? 48.799 27.715 21.843 1.00 18.45 163 ASP A C 1
ATOM 1625 O O . ASP A 1 138 ? 48.391 28.467 22.738 1.00 18.11 163 ASP A O 1
ATOM 1634 N N . SER A 1 139 ? 48.438 26.424 21.773 1.00 17.25 164 SER A N 1
ATOM 1635 C CA . SER A 1 139 ? 47.530 25.865 22.756 1.00 16.94 164 SER A CA 1
ATOM 1636 C C . SER A 1 139 ? 48.155 25.807 24.132 1.00 16.70 164 SER A C 1
ATOM 1637 O O . SER A 1 139 ? 47.415 25.766 25.126 1.00 18.58 164 SER A O 1
ATOM 1645 N N . PHE A 1 140 ? 49.483 25.827 24.219 1.00 17.40 165 PHE A N 1
ATOM 1646 C CA . PHE A 1 140 ? 50.109 25.816 25.530 1.00 18.34 165 PHE A CA 1
ATOM 1647 C C . PHE A 1 140 ? 49.772 27.063 26.327 1.00 18.09 165 PHE A C 1
ATOM 1648 O O . PHE A 1 140 ? 49.929 27.053 27.553 1.00 19.59 165 PHE A O 1
ATOM 1665 N N . GLN A 1 141 ? 49.311 28.134 25.677 1.00 17.81 166 GLN A N 1
ATOM 1666 C CA . GLN A 1 141 ? 48.895 29.328 26.389 1.00 18.89 166 GLN A CA 1
ATOM 1667 C C . GLN A 1 141 ? 47.651 29.083 27.231 1.00 22.81 166 GLN A C 1
ATOM 1668 O O . GLN A 1 141 ? 47.301 29.943 28.050 1.00 23.66 166 GLN A O 1
ATOM 1682 N N . LEU A 1 142 ? 46.974 27.946 27.051 1.00 19.41 167 LEU A N 1
ATOM 1683 C CA . LEU A 1 142 ? 45.870 27.560 27.912 1.00 20.56 167 LEU A CA 1
ATOM 1684 C C . LEU A 1 142 ? 46.321 26.970 29.244 1.00 20.92 167 LEU A C 1
ATOM 1685 O O . LEU A 1 142 ? 45.485 26.782 30.132 1.00 23.76 167 LEU A O 1
ATOM 1701 N N . GLN A 1 143 ? 47.604 26.659 29.394 1.00 21.23 168 GLN A N 1
ATOM 1702 C CA . GLN A 1 143 ? 48.098 26.174 30.673 1.00 19.51 168 GLN A CA 1
ATOM 1703 C C . GLN A 1 143 ? 48.182 27.311 31.676 1.00 21.19 168 GLN A C 1
ATOM 1704 O O . GLN A 1 143 ? 48.154 28.494 31.325 1.00 23.82 168 GLN A O 1
ATOM 1718 N N . ALA A 1 144 ? 48.278 26.933 32.949 1.00 21.04 169 ALA A N 1
ATOM 1719 C CA . ALA A 1 144 ? 48.527 27.918 33.982 1.00 21.95 169 ALA A CA 1
ATOM 1720 C C . ALA A 1 144 ? 49.718 28.779 33.591 1.00 21.89 169 ALA A C 1
ATOM 1721 O O . ALA A 1 144 ? 50.714 28.280 33.071 1.00 22.37 169 ALA A O 1
ATOM 1728 N N . GLU A 1 145 ? 49.614 30.082 33.898 1.00 20.58 170 GLU A N 1
ATOM 1729 C CA . GLU A 1 145 ? 50.636 31.040 33.497 1.00 22.45 170 GLU A CA 1
ATOM 1730 C C . GLU A 1 145 ? 52.046 30.562 33.816 1.00 22.71 170 GLU A C 1
ATOM 1731 O O . GLU A 1 145 ? 52.955 30.659 32.977 1.00 22.07 170 GLU A O 1
ATOM 1735 N N . GLU A 1 146 ? 52.266 30.098 35.048 1.00 20.67 171 GLU A N 1
ATOM 1736 C CA . GLU A 1 146 ? 53.620 29.760 35.462 1.00 19.78 171 GLU A CA 1
ATOM 1737 C C . GLU A 1 146 ? 54.165 28.514 34.784 1.00 21.25 171 GLU A C 1
ATOM 1738 O O . GLU A 1 146 ? 55.359 28.236 34.938 1.00 24.15 171 GLU A O 1
ATOM 1750 N N . ARG A 1 147 ? 53.336 27.774 34.036 1.00 21.54 172 ARG A N 1
ATOM 1751 C CA . ARG A 1 147 ? 53.763 26.585 33.303 1.00 19.48 172 ARG A CA 1
ATOM 1752 C C . ARG A 1 147 ? 54.036 26.876 31.835 1.00 19.03 172 ARG A C 1
ATOM 1753 O O . ARG A 1 147 ? 54.524 25.994 31.096 1.00 19.41 172 ARG A O 1
ATOM 1774 N N . ARG A 1 148 ? 53.713 28.079 31.367 1.00 19.47 173 ARG A N 1
ATOM 1775 C CA . ARG A 1 148 ? 53.746 28.316 29.926 1.00 18.16 173 ARG A CA 1
ATOM 1776 C C . ARG A 1 148 ? 55.166 28.329 29.379 1.00 20.06 173 ARG A C 1
ATOM 1777 O O . ARG A 1 148 ? 55.418 27.798 28.288 1.00 18.79 173 ARG A O 1
ATOM 1798 N N . GLU A 1 149 ? 56.116 28.925 30.097 1.00 20.63 174 GLU A N 1
ATOM 1799 C CA . GLU A 1 149 ? 57.470 29.000 29.559 1.00 20.83 174 GLU A CA 1
ATOM 1800 C C . GLU A 1 149 ? 58.069 27.613 29.384 1.00 21.38 174 GLU A C 1
ATOM 1801 O O . GLU A 1 149 ? 58.749 27.346 28.398 1.00 21.21 174 GLU A O 1
ATOM 1813 N N . GLY A 1 150 ? 57.819 26.702 30.316 1.00 20.96 175 GLY A N 1
ATOM 1814 C CA . GLY A 1 150 ? 58.341 25.360 30.151 1.00 19.94 175 GLY A CA 1
ATOM 1815 C C . GLY A 1 150 ? 57.737 24.662 28.946 1.00 19.41 175 GLY A C 1
ATOM 1816 O O . GLY A 1 150 ? 58.417 23.909 28.236 1.00 20.31 175 GLY A O 1
ATOM 1820 N N . GLN A 1 151 ? 56.443 24.892 28.704 1.00 18.15 176 GLN A N 1
ATOM 1821 C CA . GLN A 1 151 ? 55.807 24.347 27.514 1.00 17.26 176 GLN A CA 1
ATOM 1822 C C . GLN A 1 151 ? 56.369 24.969 26.245 1.00 19.93 176 GLN A C 1
ATOM 1823 O O . GLN A 1 151 ? 56.575 24.271 25.244 1.00 19.52 176 GLN A O 1
ATOM 1837 N N . ARG A 1 152 ? 56.593 26.280 26.263 1.00 17.54 177 ARG A N 1
ATOM 1838 C CA . ARG A 1 152 ? 57.122 26.958 25.081 1.00 19.68 177 ARG A CA 1
ATOM 1839 C C . ARG A 1 152 ? 58.479 26.389 24.703 1.00 20.35 177 ARG A C 1
ATOM 1840 O O . ARG A 1 152 ? 58.763 26.169 23.523 1.00 19.46 177 ARG A O 1
ATOM 1861 N N . ARG A 1 153 ? 59.333 26.151 25.699 1.00 18.87 178 ARG A N 1
ATOM 1862 C CA . ARG A 1 153 ? 60.650 25.593 25.445 1.00 20.44 178 ARG A CA 1
ATOM 1863 C C . ARG A 1 153 ? 60.544 24.158 24.948 1.00 21.16 178 ARG A C 1
ATOM 1864 O O . ARG A 1 153 ? 61.295 23.747 24.067 1.00 21.54 178 ARG A O 1
ATOM 1885 N N . ALA A 1 154 ? 59.607 23.381 25.498 1.00 20.53 179 ALA A N 1
ATOM 1886 C CA . ALA A 1 154 ? 59.412 22.014 25.032 1.00 19.73 179 ALA A CA 1
ATOM 1887 C C . ALA A 1 154 ? 58.895 21.998 23.603 1.00 20.98 179 ALA A C 1
ATOM 1888 O O . ALA A 1 154 ? 59.260 21.116 22.816 1.00 20.51 179 ALA A O 1
ATOM 1895 N N . LEU A 1 155 ? 58.052 22.970 23.250 1.00 18.62 180 LEU A N 1
ATOM 1896 C CA . LEU A 1 155 ? 57.567 23.080 21.881 1.00 17.62 180 LEU A CA 1
ATOM 1897 C C . LEU A 1 155 ? 58.717 23.410 20.939 1.00 20.54 180 LEU A C 1
ATOM 1898 O O . LEU A 1 155 ? 58.862 22.780 19.882 1.00 19.54 180 LEU A O 1
ATOM 1914 N N . ALA A 1 156 ? 59.562 24.387 21.309 1.00 21.10 181 ALA A N 1
ATOM 1915 C CA . ALA A 1 156 ? 60.667 24.771 20.430 1.00 20.97 181 ALA A CA 1
ATOM 1916 C C . ALA A 1 156 ? 61.628 23.602 20.229 1.00 21.74 181 ALA A C 1
ATOM 1917 O O . ALA A 1 156 ? 62.056 23.331 19.099 1.00 21.12 181 ALA A O 1
ATOM 1924 N N . SER A 1 157 ? 61.943 22.862 21.302 1.00 21.01 182 SER A N 1
ATOM 1925 C CA . SER A 1 157 ? 62.850 21.726 21.146 1.00 20.25 182 SER A CA 1
ATOM 1926 C C . SER A 1 157 ? 62.213 20.613 20.329 1.00 22.33 182 SER A C 1
ATOM 1927 O O . SER A 1 157 ? 62.912 19.935 19.558 1.00 23.22 182 SER A O 1
ATOM 1935 N N . PHE A 1 158 ? 60.901 20.403 20.474 1.00 20.20 183 PHE A N 1
ATOM 1936 C CA . PHE A 1 158 ? 60.222 19.416 19.646 1.00 18.70 183 PHE A CA 1
ATOM 1937 C C . PHE A 1 158 ? 60.305 19.783 18.169 1.00 19.15 183 PHE A C 1
ATOM 1938 O O . PHE A 1 158 ? 60.605 18.933 17.321 1.00 21.53 183 PHE A O 1
ATOM 1955 N N . LEU A 1 159 ? 60.025 21.045 17.840 1.00 19.66 184 LEU A N 1
ATOM 1956 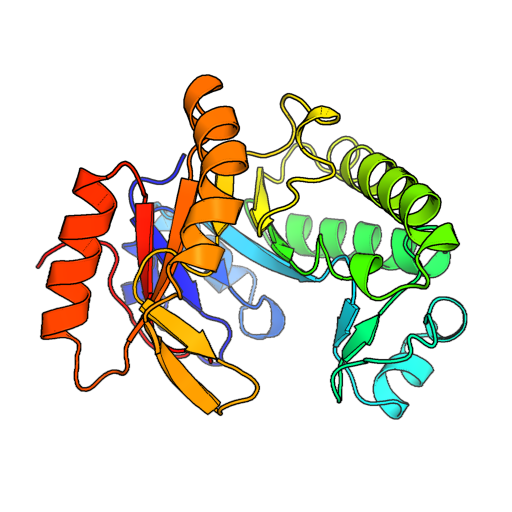C CA . LEU A 1 159 ? 60.033 21.461 16.443 1.00 19.87 184 LEU A CA 1
ATOM 1957 C C . LEU A 1 159 ? 61.431 21.335 15.851 1.00 20.79 184 LEU A C 1
ATOM 1958 O O . LEU A 1 159 ? 61.590 20.915 14.699 1.00 19.64 184 LEU A O 1
ATOM 1974 N N . ALA A 1 160 ? 62.459 21.676 16.623 1.00 21.41 185 ALA A N 1
ATOM 1975 C CA . ALA A 1 160 ? 63.813 21.488 16.139 1.00 20.37 185 ALA A CA 1
ATOM 1976 C C . ALA A 1 160 ? 64.120 20.009 15.898 1.00 22.47 185 ALA A C 1
ATOM 1977 O O . ALA A 1 160 ? 64.778 19.664 14.915 1.00 23.18 185 ALA A O 1
ATOM 1984 N N . GLN A 1 161 ? 63.641 19.120 16.770 1.00 22.01 186 GLN A N 1
ATOM 1985 C CA A GLN A 1 161 ? 63.899 17.697 16.584 0.58 24.68 186 GLN A CA 1
ATOM 1986 C CA B GLN A 1 161 ? 63.897 17.696 16.586 0.42 24.18 186 GLN A CA 1
ATOM 1987 C C . GLN A 1 161 ? 63.121 17.153 15.394 1.00 25.10 186 GLN A C 1
ATOM 1988 O O . GLN A 1 161 ? 63.630 16.308 14.636 1.00 23.53 186 GLN A O 1
ATOM 2013 N N . LEU A 1 162 ? 61.885 17.615 15.214 1.00 21.62 187 LEU A N 1
ATOM 2014 C CA . LEU A 1 162 ? 61.108 17.217 14.051 1.00 18.74 187 LEU A CA 1
ATOM 2015 C C . LEU A 1 162 ? 61.823 17.599 12.769 1.00 20.14 187 LEU A C 1
ATOM 2016 O O . LEU A 1 162 ? 61.910 16.802 11.820 1.00 20.75 187 LEU A O 1
ATOM 2032 N N . HIS A 1 163 ? 62.347 18.823 12.721 1.00 20.38 188 HIS A N 1
ATOM 2033 C CA . HIS A 1 163 ? 63.008 19.321 11.539 1.00 19.82 188 HIS A CA 1
ATOM 2034 C C . HIS A 1 163 ? 64.322 18.580 11.283 1.00 22.98 188 HIS A C 1
ATOM 2035 O O . HIS A 1 163 ? 64.689 18.320 10.124 1.00 22.88 188 HIS A O 1
ATOM 2049 N N . ARG A 1 164 ? 65.018 18.190 12.346 1.00 23.50 189 ARG A N 1
ATOM 2050 C CA . ARG A 1 164 ? 66.248 17.417 12.178 1.00 25.69 189 ARG A CA 1
ATOM 2051 C C . ARG A 1 164 ? 65.952 15.986 11.723 1.00 24.87 189 ARG A C 1
ATOM 2052 O O . ARG A 1 164 ? 66.688 15.434 10.890 1.00 30.96 189 ARG A O 1
ATOM 2056 N N . GLN A 1 165 ? 64.900 15.360 12.276 1.00 27.26 190 GLN A N 1
ATOM 2057 C CA . GLN A 1 165 ? 64.535 13.995 11.895 1.00 25.19 190 GLN A CA 1
ATOM 2058 C C . GLN A 1 165 ? 63.998 13.923 10.470 1.00 22.90 190 GLN A C 1
ATOM 2059 O O . GLN A 1 165 ? 64.230 12.921 9.785 1.00 25.28 190 GLN A O 1
ATOM 2073 N N . GLU A 1 166 ? 63.294 14.955 10.004 1.00 23.53 191 GLU A N 1
ATOM 2074 C CA . GLU A 1 166 ? 62.558 14.913 8.744 1.00 23.06 191 GLU A CA 1
ATOM 2075 C C . GLU A 1 166 ? 62.904 16.129 7.897 1.00 19.53 191 GLU A C 1
ATOM 2076 O O . GLU A 1 166 ? 62.056 16.986 7.642 1.00 20.26 191 GLU A O 1
ATOM 2088 N N . PRO A 1 167 ? 64.150 16.217 7.415 1.00 22.01 192 PRO A N 1
ATOM 2089 C CA . PRO A 1 167 ? 64.538 17.377 6.598 1.00 25.99 192 PRO A CA 1
ATOM 2090 C C . PRO A 1 167 ? 63.849 17.422 5.251 1.00 26.24 192 PRO A C 1
ATOM 2091 O O . PRO A 1 167 ? 63.884 18.466 4.588 1.00 26.95 192 PRO A O 1
ATOM 2102 N N . GLY A 1 168 ? 63.230 16.334 4.818 1.00 21.98 193 GLY A N 1
ATOM 2103 C CA . GLY A 1 168 ? 62.474 16.348 3.598 1.00 24.90 193 GLY A CA 1
ATOM 2104 C C . GLY A 1 168 ? 61.043 16.815 3.721 1.00 22.03 193 GLY A C 1
ATOM 2105 O O . GLY A 1 168 ? 60.307 16.742 2.736 1.00 23.19 193 GLY A O 1
ATOM 2109 N N . LEU A 1 169 ? 60.610 17.221 4.909 1.00 21.85 194 LEU A N 1
ATOM 2110 C CA . LEU A 1 169 ? 59.279 17.778 5.111 1.00 21.05 194 LEU A CA 1
ATOM 2111 C C . LEU A 1 169 ? 59.374 19.282 5.312 1.00 19.24 194 LEU A C 1
ATOM 2112 O O . LEU A 1 169 ? 59.946 19.755 6.308 1.00 20.80 194 LEU A O 1
ATOM 2128 N N . LYS A 1 170 ? 58.773 20.042 4.402 1.00 18.51 195 LYS A N 1
ATOM 2129 C CA . LYS A 1 170 ? 58.613 21.472 4.660 1.00 18.08 195 LYS A CA 1
ATOM 2130 C C . LYS A 1 170 ? 57.649 21.659 5.810 1.00 19.08 195 LYS A C 1
ATOM 2131 O O . LYS A 1 170 ? 56.605 21.008 5.854 1.00 18.89 195 LYS A O 1
ATOM 2150 N N . LEU A 1 171 ? 57.998 22.543 6.747 1.00 18.99 196 LEU A N 1
ATOM 2151 C CA . LEU A 1 171 ? 57.162 22.806 7.915 1.00 18.08 196 LEU A CA 1
ATOM 2152 C C . LEU A 1 171 ? 56.432 24.141 7.729 1.00 16.71 196 LEU A C 1
ATOM 2153 O O . LEU A 1 171 ? 57.047 25.206 7.661 1.00 19.74 196 LEU A O 1
ATOM 2169 N N . PHE A 1 172 ? 55.115 24.052 7.639 1.00 17.40 197 PHE A N 1
ATOM 2170 C CA . PHE A 1 172 ? 54.218 25.165 7.383 1.00 17.10 197 PHE A CA 1
ATOM 2171 C C . PHE A 1 172 ? 53.530 25.406 8.723 1.00 16.22 197 PHE A C 1
ATOM 2172 O O . PHE A 1 172 ? 52.675 24.624 9.153 1.00 16.83 197 PHE A O 1
ATOM 2189 N N . PHE A 1 173 ? 53.979 26.439 9.431 1.00 16.46 198 PHE A N 1
ATOM 2190 C CA . PHE A 1 173 ? 53.498 26.692 10.788 1.00 17.31 198 PHE A CA 1
ATOM 2191 C C . PHE A 1 173 ? 52.148 27.412 10.743 1.00 18.13 198 PHE A C 1
ATOM 2192 O O . PHE A 1 173 ? 51.971 28.350 9.958 1.00 18.12 198 PHE A O 1
ATOM 2209 N N . ASN A 1 174 ? 51.223 27.016 11.612 1.00 16.33 199 ASN A N 1
ATOM 2210 C CA . ASN A 1 174 ? 50.073 27.863 11.977 1.00 17.09 199 ASN A CA 1
ATOM 2211 C C . ASN A 1 174 ? 50.501 28.732 13.150 1.00 17.00 199 ASN A C 1
ATOM 2212 O O . ASN A 1 174 ? 50.616 28.260 14.281 1.00 17.92 199 ASN A O 1
ATOM 2223 N N . ARG A 1 175 ? 50.775 30.013 12.881 1.00 17.84 200 ARG A N 1
ATOM 2224 C CA . ARG A 1 175 ? 51.298 30.931 13.916 1.00 16.91 200 ARG A CA 1
ATOM 2225 C C . ARG A 1 175 ? 52.582 30.322 14.482 1.00 17.30 200 ARG A C 1
ATOM 2226 O O . ARG A 1 175 ? 53.485 29.963 13.720 1.00 17.00 200 ARG A O 1
ATOM 2247 N N . GLY A 1 176 ? 52.735 30.211 15.789 1.00 18.36 201 GLY A N 1
ATOM 2248 C CA . GLY A 1 176 ? 54.032 29.875 16.355 1.00 19.29 201 GLY A CA 1
ATOM 2249 C C . GLY A 1 176 ? 54.891 31.054 16.735 1.00 18.70 201 GLY A C 1
ATOM 2250 O O . GLY A 1 176 ? 56.109 30.907 16.880 1.00 18.17 201 GLY A O 1
ATOM 2254 N N . PHE A 1 177 ? 54.282 32.213 16.970 1.00 18.94 202 PHE A N 1
ATOM 2255 C CA . PHE A 1 177 ? 55.045 33.434 17.173 1.00 20.23 202 PHE A CA 1
ATOM 2256 C C . PHE A 1 177 ? 55.968 33.329 18.372 1.00 19.66 202 PHE A C 1
ATOM 2257 O O . PHE A 1 177 ? 57.023 33.979 18.405 1.00 23.95 202 PHE A O 1
ATOM 2274 N N . GLU A 1 178 ? 55.571 32.567 19.395 1.00 20.39 203 GLU A N 1
ATOM 2275 C CA . GLU A 1 178 ? 56.365 32.482 20.609 1.00 19.55 203 GLU A CA 1
ATOM 2276 C C . GLU A 1 178 ? 57.617 31.626 20.440 1.00 20.63 203 GLU A C 1
ATOM 2277 O O . GLU A 1 178 ? 58.534 31.727 21.257 1.00 23.30 203 GLU A O 1
ATOM 2289 N N . VAL A 1 179 ? 57.655 30.778 19.418 1.00 21.67 204 VAL A N 1
ATOM 2290 C CA . VAL A 1 179 ? 58.796 29.900 19.180 1.00 20.67 204 VAL A CA 1
ATOM 2291 C C . VAL A 1 179 ? 59.568 30.268 17.921 1.00 23.01 204 VAL A C 1
ATOM 2292 O O . VAL A 1 179 ? 60.770 29.972 17.853 1.00 24.24 204 VAL A O 1
ATOM 2305 N N . LEU A 1 180 ? 58.947 30.928 16.949 1.00 23.59 205 LEU A N 1
ATOM 2306 C CA . LEU A 1 180 ? 59.645 31.232 15.698 1.00 24.68 205 LEU A CA 1
ATOM 2307 C C . LEU A 1 180 ? 60.965 31.967 15.881 1.00 28.51 205 LEU A C 1
ATOM 2308 O O . LEU A 1 180 ? 61.926 31.622 15.172 1.00 29.00 205 LEU A O 1
ATOM 2324 N N . PRO A 1 181 ? 61.108 32.951 16.772 1.00 29.56 206 PRO A N 1
ATOM 2325 C CA . PRO A 1 181 ? 62.399 33.639 16.857 1.00 27.88 206 PRO A CA 1
ATOM 2326 C C . PRO A 1 181 ? 63.540 32.725 17.259 1.00 29.47 206 PRO A C 1
ATOM 2327 O O . PRO A 1 181 ? 64.700 33.039 16.948 1.00 37.09 206 PRO A O 1
ATOM 2338 N N . GLU A 1 182 ? 63.265 31.608 17.928 1.00 29.54 207 GLU A N 1
ATOM 2339 C CA . GLU A 1 182 ? 64.292 30.648 18.307 1.00 36.11 207 GLU A CA 1
ATOM 2340 C C . GLU A 1 182 ? 64.490 29.527 17.293 1.00 28.97 207 GLU A C 1
ATOM 2341 O O . GLU A 1 182 ? 65.296 28.618 17.541 1.00 31.86 207 GLU A O 1
ATOM 2353 N N . LEU A 1 183 ? 63.799 29.563 16.158 1.00 26.18 208 LEU A N 1
ATOM 2354 C CA . LEU A 1 183 ? 63.860 28.493 15.158 1.00 24.55 208 LEU A CA 1
ATOM 2355 C C . LEU A 1 183 ? 64.161 29.060 13.773 1.00 25.66 208 LEU A C 1
ATOM 2356 O O . LEU A 1 183 ? 63.433 28.796 12.811 1.00 24.21 208 LEU A O 1
ATOM 2372 N N . PRO A 1 184 ? 65.242 29.825 13.624 1.00 28.69 209 PRO A N 1
ATOM 2373 C CA . PRO A 1 184 ? 65.581 30.346 12.293 1.00 29.32 209 PRO A CA 1
ATOM 2374 C C . PRO A 1 184 ? 65.796 29.215 11.304 1.00 28.58 209 PRO A C 1
ATOM 2375 O O . PRO A 1 184 ? 66.418 28.196 11.619 1.00 35.36 209 PRO A O 1
ATOM 2386 N N . GLY A 1 185 ? 65.231 29.383 10.111 1.00 31.64 210 GLY A N 1
ATOM 2387 C CA . GLY A 1 185 ? 65.401 28.409 9.051 1.00 31.57 210 GLY A CA 1
ATOM 2388 C C . GLY A 1 185 ? 64.499 27.196 9.116 1.00 33.07 210 GLY A C 1
ATOM 2389 O O . GLY A 1 185 ? 64.600 26.324 8.247 1.00 40.21 210 GLY A O 1
ATOM 2393 N N . VAL A 1 186 ? 63.610 27.109 10.098 1.00 26.28 211 VAL A N 1
ATOM 2394 C CA . VAL A 1 186 ? 62.839 25.893 10.313 1.00 25.34 211 VAL A CA 1
ATOM 2395 C C . VAL A 1 186 ? 61.519 25.924 9.555 1.00 27.72 211 VAL A C 1
ATOM 2396 O O . VAL A 1 186 ? 61.128 24.921 8.943 1.00 26.68 211 VAL A O 1
ATOM 2409 N N . ALA A 1 187 ? 60.795 27.041 9.629 1.00 22.64 212 ALA A N 1
ATOM 2410 C CA . ALA A 1 187 ? 59.506 27.190 8.968 1.00 20.48 212 ALA A CA 1
ATOM 2411 C C . ALA A 1 187 ? 59.662 27.670 7.535 1.00 19.14 212 ALA A C 1
ATOM 2412 O O . ALA A 1 187 ? 60.459 28.565 7.248 1.00 23.05 212 ALA A O 1
ATOM 2419 N N . SER A 1 188 ? 58.866 27.074 6.642 1.00 20.25 213 SER A N 1
ATOM 2420 C CA . SER A 1 188 ? 58.846 27.485 5.249 1.00 19.90 213 SER A CA 1
ATOM 2421 C C . SER A 1 188 ? 57.819 28.587 4.978 1.00 19.68 213 SER A C 1
ATOM 2422 O O . SER A 1 188 ? 57.953 29.313 3.987 1.00 22.06 213 SER A O 1
ATOM 2430 N N . ALA A 1 189 ? 56.797 28.691 5.816 1.00 18.96 214 ALA A N 1
ATOM 2431 C CA . ALA A 1 189 ? 55.771 29.719 5.747 1.00 18.78 214 ALA A CA 1
ATOM 2432 C C . ALA A 1 189 ? 55.042 29.695 7.077 1.00 17.22 214 ALA A C 1
ATOM 2433 O O . ALA A 1 189 ? 55.139 28.721 7.834 1.00 17.27 214 ALA A O 1
ATOM 2440 N N . VAL A 1 190 ? 54.331 30.778 7.368 1.00 17.91 215 VAL A N 1
ATOM 2441 C CA . VAL A 1 190 ? 53.508 30.898 8.560 1.00 16.77 215 VAL A CA 1
ATOM 2442 C C . VAL A 1 190 ? 52.122 31.334 8.136 1.00 17.78 215 VAL A C 1
ATOM 2443 O O . VAL A 1 190 ? 51.984 32.318 7.393 1.00 18.72 215 VAL A O 1
ATOM 2456 N N . ALA A 1 191 ? 51.111 30.597 8.587 1.00 17.71 216 ALA A N 1
ATOM 2457 C CA . ALA A 1 191 ? 49.718 30.956 8.376 1.00 16.10 216 ALA A CA 1
ATOM 2458 C C . ALA A 1 191 ? 49.158 31.689 9.583 1.00 18.95 216 ALA A C 1
ATOM 2459 O O . ALA A 1 191 ? 49.618 31.539 10.721 1.00 18.75 216 ALA A O 1
ATOM 2466 N N . VAL A 1 192 ? 48.096 32.445 9.324 1.00 18.02 217 VAL A N 1
ATOM 2467 C CA . VAL A 1 192 ? 47.377 33.175 10.352 1.00 18.78 217 VAL A CA 1
ATOM 2468 C C . VAL A 1 192 ? 45.885 33.134 10.061 1.00 20.73 217 VAL A C 1
ATOM 2469 O O . VAL A 1 192 ? 45.431 33.608 9.013 1.00 20.59 217 VAL A O 1
ATOM 2482 N N . GLU A 1 193 ? 45.123 32.577 10.993 1.00 20.65 218 GLU A N 1
ATOM 2483 C CA . GLU A 1 193 ? 43.685 32.746 11.048 1.00 20.96 218 GLU A CA 1
ATOM 2484 C C . GLU A 1 193 ? 43.410 33.859 12.048 1.00 23.18 218 GLU A C 1
ATOM 2485 O O . GLU A 1 193 ? 43.632 33.631 13.265 1.00 26.11 218 GLU A O 1
ATOM 2497 N N . SER A 1 194 ? 42.964 35.057 11.668 1.00 27.80 219 SER A N 1
ATOM 2498 C CA . SER A 1 194 ? 42.606 35.498 10.327 1.00 24.23 219 SER A CA 1
ATOM 2499 C C . SER A 1 194 ? 43.041 36.954 10.225 1.00 28.42 219 SER A C 1
ATOM 2500 O O . SER A 1 194 ? 43.402 37.572 11.235 1.00 28.04 219 SER A O 1
ATOM 2508 N N . ILE A 1 195 ? 42.960 37.538 9.030 1.00 25.16 220 ILE A N 1
ATOM 2509 C CA . ILE A 1 195 ? 43.449 38.901 8.831 1.00 28.65 220 ILE A CA 1
ATOM 2510 C C . ILE A 1 195 ? 42.278 39.879 8.820 1.00 32.03 220 ILE A C 1
ATOM 2511 O O . ILE A 1 195 ? 42.223 40.798 9.648 1.00 30.42 220 ILE A O 1
ATOM 2527 N N . HIS A 1 196 ? 41.322 39.702 7.914 1.00 29.69 221 HIS A N 1
ATOM 2528 C CA . HIS A 1 196 ? 40.172 40.594 7.852 1.00 29.89 221 HIS A CA 1
ATOM 2529 C C . HIS A 1 196 ? 38.863 39.903 8.186 1.00 31.53 221 HIS A C 1
ATOM 2530 O O . HIS A 1 196 ? 38.048 40.434 8.961 1.00 35.04 221 HIS A O 1
ATOM 2544 N N . ALA A 1 197 ? 38.626 38.744 7.579 1.00 30.94 222 ALA A N 1
ATOM 2545 C CA . ALA A 1 197 ? 37.384 38.006 7.733 1.00 29.31 222 ALA A CA 1
ATOM 2546 C C . ALA A 1 197 ? 37.686 36.728 8.498 1.00 26.90 222 ALA A C 1
ATOM 2547 O O . ALA A 1 197 ? 38.457 35.876 8.041 1.00 24.95 222 ALA A O 1
ATOM 2554 N N . GLY A 1 198 ? 37.094 36.596 9.682 1.00 31.34 223 GLY A N 1
ATOM 2555 C CA . GLY A 1 198 ? 37.397 35.481 10.539 1.00 28.99 223 GLY A CA 1
ATOM 2556 C C . GLY A 1 198 ? 36.171 34.677 10.922 1.00 30.10 223 GLY A C 1
ATOM 2557 O O . GLY A 1 198 ? 35.037 34.957 10.5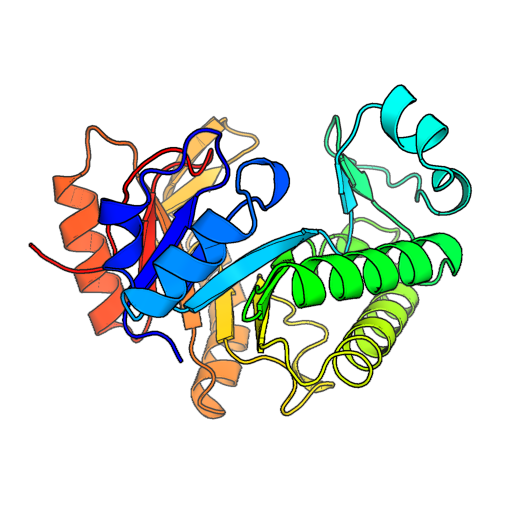10 1.00 32.82 223 GLY A O 1
ATOM 2561 N N . TRP A 1 199 ? 36.442 33.658 11.735 1.00 31.10 224 TRP A N 1
ATOM 2562 C CA . TRP A 1 199 ? 35.434 32.757 12.268 1.00 31.46 224 TRP A CA 1
ATOM 2563 C C . TRP A 1 199 ? 35.517 32.781 13.787 1.00 36.23 224 TRP A C 1
ATOM 2564 O O . TRP A 1 199 ? 36.550 32.421 14.360 1.00 36.77 224 TRP A O 1
ATOM 2585 N N . ASP A 1 200 ? 34.426 33.183 14.431 1.00 40.28 225 ASP A N 1
ATOM 2586 C CA . ASP A 1 200 ? 34.344 33.212 15.891 1.00 58.42 225 ASP A CA 1
ATOM 2587 C C . ASP A 1 200 ? 33.745 31.884 16.331 1.00 48.22 225 ASP A C 1
ATOM 2588 O O . ASP A 1 200 ? 32.525 31.705 16.309 1.00 56.50 225 ASP A O 1
ATOM 2597 N N . ALA A 1 201 ? 34.607 30.937 16.713 1.00 55.37 226 ALA A N 1
ATOM 2598 C CA . AL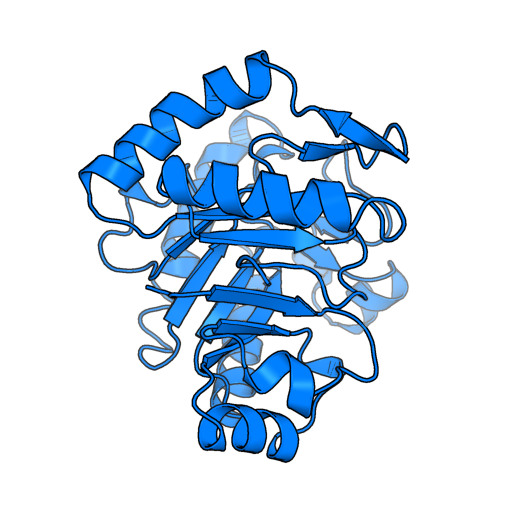A A 1 201 ? 34.135 29.593 17.026 1.00 102.86 226 ALA A CA 1
ATOM 2599 C C . ALA A 1 201 ? 33.139 29.608 18.175 1.00 135.02 226 ALA A C 1
ATOM 2600 O O . ALA A 1 201 ? 32.199 28.806 18.193 1.00 154.49 226 ALA A O 1
ATOM 2607 N N . ALA A 1 202 ? 33.322 30.510 19.136 1.00 143.75 227 ALA A N 1
ATOM 2608 C CA . ALA A 1 202 ? 32.363 30.666 20.218 1.00 136.58 227 ALA A CA 1
ATOM 2609 C C . ALA A 1 202 ? 31.056 31.232 19.680 1.00 125.34 227 ALA A C 1
ATOM 2610 O O . ALA A 1 202 ? 30.059 30.511 19.577 1.00 119.17 227 ALA A O 1
ATOM 2617 N N . ALA A 1 203 ? 31.056 32.515 19.309 1.00 111.20 228 ALA A N 1
ATOM 2618 C CA . ALA A 1 203 ? 29.857 33.151 18.771 1.00 101.44 228 ALA A CA 1
ATOM 2619 C C . ALA A 1 203 ? 29.310 32.443 17.535 1.00 108.84 228 ALA A C 1
ATOM 2620 O O . ALA A 1 203 ? 28.240 32.828 17.049 1.00 105.05 228 ALA A O 1
ATOM 2627 N N . GLY A 1 204 ? 30.015 31.440 17.012 1.00 116.08 229 GLY A N 1
ATOM 2628 C CA . GLY A 1 204 ? 29.513 30.658 15.896 1.00 104.04 229 GLY A CA 1
ATOM 2629 C C . GLY A 1 204 ? 29.173 31.483 14.678 1.00 85.52 229 GLY A C 1
ATOM 2630 O O . GLY A 1 204 ? 28.321 31.078 13.881 1.00 94.78 229 GLY A O 1
ATOM 2634 N N . GLN A 1 205 ? 29.817 32.633 14.510 1.00 60.67 230 GLN A N 1
ATOM 2635 C CA . GLN A 1 205 ? 29.509 33.541 13.419 1.00 55.68 230 GLN A CA 1
ATOM 2636 C C . GLN A 1 205 ? 30.778 33.886 12.653 1.00 52.26 230 GLN A C 1
ATOM 2637 O O . GLN A 1 205 ? 31.870 33.963 13.227 1.00 45.68 230 GLN A O 1
ATOM 2641 N N . TYR A 1 206 ? 30.637 34.030 11.342 1.00 44.30 231 TYR A N 1
ATOM 2642 C CA . TYR A 1 206 ? 31.596 34.810 10.583 1.00 60.91 231 TYR A CA 1
ATOM 2643 C C . TYR A 1 206 ? 31.604 36.235 11.120 1.00 59.26 231 TYR A C 1
ATOM 2644 O O . TYR A 1 206 ? 30.559 36.892 11.173 1.00 61.20 231 TYR A O 1
ATOM 2662 N N . ARG A 1 207 ? 32.770 36.707 11.548 1.00 54.92 232 ARG A N 1
ATOM 2663 C CA . ARG A 1 207 ? 32.886 38.060 12.072 1.00 65.45 232 ARG A CA 1
ATOM 2664 C C . ARG A 1 207 ? 34.137 38.702 11.503 1.00 38.33 232 ARG A C 1
ATOM 2665 O O . ARG A 1 207 ? 35.146 38.022 11.252 1.00 41.05 232 ARG A O 1
ATOM 2680 N N . GLU A 1 208 ? 34.058 40.004 11.256 1.00 42.76 233 GLU A N 1
ATOM 2681 C CA . GLU A 1 208 ? 35.263 40.760 10.979 1.00 35.75 233 GLU A CA 1
ATOM 2682 C C . GLU A 1 208 ? 36.252 40.521 12.107 1.00 35.72 233 GLU A C 1
ATOM 2683 O O . GLU A 1 208 ? 35.883 40.475 13.284 1.00 40.38 233 GLU A O 1
ATOM 2687 N N . VAL A 1 209 ? 37.509 40.332 11.746 1.00 36.82 234 VAL A N 1
ATOM 2688 C CA . VAL A 1 209 ? 38.561 40.247 12.744 1.00 30.35 234 VAL A CA 1
ATOM 2689 C C . VAL A 1 209 ? 38.561 41.567 13.503 1.00 35.94 234 VAL A C 1
ATOM 2690 O O . VAL A 1 209 ? 38.669 42.624 12.866 1.00 41.30 234 VAL A O 1
ATOM 2703 N N . PRO A 1 210 ? 38.424 41.562 14.833 1.00 35.69 235 PRO A N 1
ATOM 2704 C CA . PRO A 1 210 ? 38.410 42.828 15.577 1.00 41.80 235 PRO A CA 1
ATOM 2705 C C . PRO A 1 210 ? 39.718 43.589 15.430 1.00 47.73 235 PRO A C 1
ATOM 2706 O O . PRO A 1 210 ? 40.795 43.001 15.311 1.00 39.35 235 PRO A O 1
ATOM 2717 N N . GLN A 1 211 ? 39.612 44.921 15.443 1.00 51.50 236 GLN A N 1
ATOM 2718 C CA . GLN A 1 211 ? 40.797 45.753 15.266 1.00 46.98 236 GLN A CA 1
ATOM 2719 C C . GLN A 1 211 ? 41.896 45.369 16.248 1.00 42.09 236 GLN A C 1
ATOM 2720 O O . GLN A 1 211 ? 43.075 45.310 15.882 1.00 43.87 236 GLN A O 1
ATOM 2734 N N . ASP A 1 212 ? 41.527 45.086 17.500 1.00 45.36 237 ASP A N 1
ATOM 2735 C CA . ASP A 1 212 ? 42.538 44.793 18.509 1.00 53.91 237 ASP A CA 1
ATOM 2736 C C . ASP A 1 212 ? 43.262 43.491 18.206 1.00 47.18 237 ASP A C 1
ATOM 2737 O O . ASP A 1 212 ? 44.431 43.342 18.573 1.00 41.10 237 ASP A O 1
ATOM 2746 N N . ASP A 1 213 ? 42.591 42.537 17.551 1.00 36.20 238 ASP A N 1
ATOM 2747 C CA . ASP A 1 213 ? 43.281 41.346 17.069 1.00 32.76 238 ASP A CA 1
ATOM 2748 C C . ASP A 1 213 ? 44.302 41.696 15.994 1.00 33.18 238 ASP A C 1
ATOM 2749 O O . ASP A 1 213 ? 45.416 41.166 15.998 1.00 30.16 238 ASP A O 1
ATOM 2758 N N . ARG A 1 214 ? 43.933 42.553 15.039 1.00 34.02 239 ARG A N 1
ATOM 2759 C CA . ARG A 1 214 ? 44.905 42.963 14.030 1.00 32.84 239 ARG A CA 1
ATOM 2760 C C . ARG A 1 214 ? 46.040 43.764 14.657 1.00 35.81 239 ARG A C 1
ATOM 2761 O O . ARG A 1 214 ? 47.200 43.628 14.250 1.00 39.40 239 ARG A O 1
ATOM 2782 N N . ASP A 1 215 ? 45.731 44.591 15.656 1.00 37.87 240 ASP A N 1
ATOM 2783 C CA . ASP A 1 215 ? 46.783 45.350 16.330 1.00 38.84 240 ASP A CA 1
ATOM 2784 C C . ASP A 1 215 ? 47.805 44.416 16.972 1.00 35.47 240 ASP A C 1
ATOM 2785 O O . ASP A 1 215 ? 49.015 44.665 16.905 1.00 40.69 240 ASP A O 1
ATOM 2794 N N . TRP A 1 216 ? 47.336 43.334 17.603 1.00 34.24 241 TRP A N 1
ATOM 2795 C CA . TRP A 1 216 ? 48.254 42.401 18.257 1.00 30.56 241 TRP A CA 1
ATOM 2796 C C . TRP A 1 216 ? 49.083 41.631 17.236 1.00 32.47 241 TRP A C 1
ATOM 2797 O O . TRP A 1 216 ? 50.275 41.372 17.455 1.00 33.14 241 TRP A O 1
ATOM 2818 N N . LEU A 1 217 ? 48.463 41.232 16.125 1.00 29.89 242 LEU A N 1
ATOM 2819 C CA . LEU A 1 217 ? 49.195 40.510 15.095 1.00 27.69 242 LEU A CA 1
ATOM 2820 C C . LEU A 1 217 ? 50.268 41.370 14.448 1.00 31.37 242 LEU A C 1
ATOM 2821 O O . LEU A 1 217 ? 51.320 40.852 14.068 1.00 32.45 242 LEU A O 1
ATOM 2837 N N . LYS A 1 218 ? 50.019 42.676 14.318 1.00 38.51 243 LYS A N 1
ATOM 2838 C CA . LYS A 1 218 ? 50.877 43.528 13.498 1.00 37.02 243 LYS A CA 1
ATOM 2839 C C . LYS A 1 218 ? 52.349 43.363 13.858 1.00 37.32 243 LYS A C 1
ATOM 2840 O O . LYS A 1 218 ? 53.200 43.204 12.977 1.00 36.92 243 LYS A O 1
ATOM 2859 N N . GLY A 1 219 ? 52.677 43.432 15.148 1.00 33.28 244 GLY A N 1
ATOM 2860 C CA . GLY A 1 219 ? 54.072 43.359 15.539 1.00 34.08 244 GLY A CA 1
ATOM 2861 C C . GLY A 1 219 ? 54.721 42.058 15.119 1.00 34.49 244 GLY A C 1
ATOM 2862 O O . GLY A 1 219 ? 55.868 42.043 14.659 1.00 35.93 244 GLY A O 1
ATOM 2866 N N . HIS A 1 220 ? 53.998 40.950 15.280 1.00 32.32 245 HIS A N 1
ATOM 2867 C CA . HIS A 1 220 ? 54.538 39.646 14.912 1.00 28.07 245 HIS A CA 1
ATOM 2868 C C . HIS A 1 220 ? 54.642 39.516 13.402 1.00 31.32 245 HIS A C 1
ATOM 2869 O O . HIS A 1 220 ? 55.638 39.003 12.880 1.00 30.94 245 HIS A O 1
ATOM 2883 N N 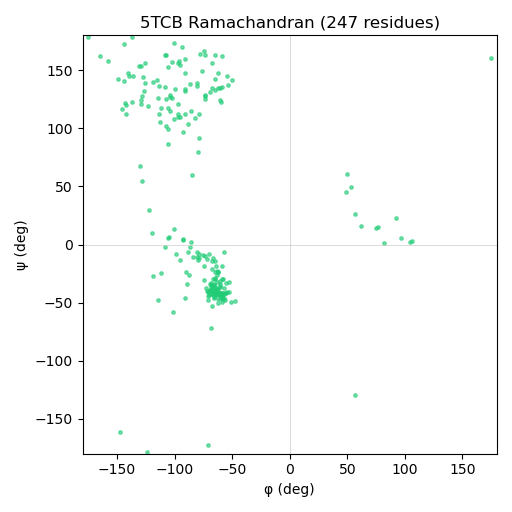. LEU A 1 221 ? 53.638 40.001 12.682 1.00 28.74 246 LEU A N 1
ATOM 2884 C CA . LEU A 1 221 ? 53.669 39.858 11.235 1.00 31.67 246 LEU A CA 1
ATOM 2885 C C . LEU A 1 221 ? 54.703 40.785 10.625 1.00 35.17 246 LEU A C 1
ATOM 2886 O O . LEU A 1 221 ? 55.390 40.398 9.676 1.00 35.51 246 LEU A O 1
ATOM 2902 N N . ASP A 1 222 ? 54.854 41.997 11.178 1.00 35.43 247 ASP A N 1
ATOM 2903 C CA . ASP A 1 222 ? 55.923 42.881 10.725 1.00 36.31 247 ASP A CA 1
ATOM 2904 C C . ASP A 1 222 ? 57.280 42.198 10.851 1.00 39.17 247 ASP A C 1
ATOM 2905 O O . ASP A 1 222 ? 58.131 42.312 9.961 1.00 39.85 247 ASP A O 1
ATOM 2914 N N . ALA A 1 223 ? 57.501 41.489 11.956 1.00 33.97 248 ALA A N 1
ATOM 2915 C CA . ALA A 1 223 ? 58.772 40.799 12.158 1.00 40.73 248 ALA A CA 1
ATOM 2916 C C . ALA A 1 223 ? 58.992 39.745 11.078 1.00 40.78 248 ALA A C 1
ATOM 2917 O O . ALA A 1 223 ? 60.049 39.702 10.438 1.00 43.55 248 ALA A O 1
ATOM 2924 N N . LEU A 1 224 ? 57.994 38.894 10.853 1.00 34.46 249 LEU A N 1
ATOM 2925 C CA . LEU A 1 224 ? 58.127 37.871 9.824 1.00 31.20 249 LEU A CA 1
ATOM 2926 C C . LEU A 1 224 ? 58.340 38.495 8.451 1.00 36.56 249 LEU A C 1
ATOM 2927 O O . LEU A 1 224 ? 59.153 38.005 7.658 1.00 33.89 249 LEU A O 1
ATOM 2943 N N . ARG A 1 225 ? 57.617 39.569 8.143 1.00 33.69 250 ARG A N 1
ATOM 2944 C CA . ARG A 1 225 ? 57.852 40.253 6.874 1.00 38.49 250 ARG A CA 1
ATOM 2945 C C . ARG A 1 225 ? 59.298 40.713 6.765 1.00 44.24 250 ARG A C 1
ATOM 2946 O O . ARG A 1 225 ? 59.923 40.578 5.707 1.00 41.91 250 ARG A O 1
ATOM 2967 N N . ALA A 1 226 ? 59.850 41.248 7.853 1.00 43.52 251 ALA A N 1
ATOM 2968 C CA . ALA A 1 226 ? 61.206 41.776 7.796 1.00 60.76 251 ALA A CA 1
ATOM 2969 C C . ALA A 1 226 ? 62.215 40.682 7.485 1.00 48.28 251 ALA A C 1
ATOM 2970 O O . ALA A 1 226 ? 63.279 40.962 6.926 1.00 52.90 251 ALA A O 1
ATOM 2977 N N . GLN A 1 227 ? 61.899 39.437 7.828 1.00 40.78 252 GLN A N 1
ATOM 2978 C CA . GLN A 1 227 ? 62.805 38.318 7.602 1.00 42.93 252 GLN A CA 1
ATOM 2979 C C . GLN A 1 227 ? 62.443 37.506 6.367 1.00 40.05 252 GLN A C 1
ATOM 2980 O O . GLN A 1 227 ? 62.974 36.405 6.185 1.00 45.42 252 GLN A O 1
ATOM 2994 N N . GLY A 1 228 ? 61.562 38.022 5.509 1.00 37.44 253 GLY A N 1
ATOM 2995 C CA . GLY A 1 228 ? 61.218 37.357 4.268 1.00 41.27 253 GLY A CA 1
ATOM 2996 C C . GLY A 1 228 ? 60.321 36.145 4.403 1.00 34.85 253 GLY A C 1
ATOM 2997 O O . GLY A 1 228 ? 60.189 35.375 3.443 1.00 34.50 253 GLY A O 1
ATOM 3001 N N . MET A 1 229 ? 59.697 35.937 5.548 1.00 31.05 254 MET A N 1
ATOM 3002 C CA . MET A 1 229 ? 58.899 34.735 5.729 1.00 29.07 254 MET A CA 1
ATOM 3003 C C . MET A 1 229 ? 57.596 34.851 4.943 1.00 27.03 254 MET A C 1
ATOM 3004 O O . MET A 1 229 ? 56.868 35.841 5.104 1.00 27.09 254 MET A O 1
ATOM 3018 N N . PRO A 1 230 ? 57.252 33.870 4.110 1.00 24.32 255 PRO A N 1
ATOM 3019 C CA . PRO A 1 230 ? 55.941 33.907 3.450 1.00 21.43 255 PRO A CA 1
ATOM 3020 C C . PRO A 1 230 ? 54.839 33.782 4.478 1.00 22.51 255 PRO A C 1
ATOM 3021 O O . PRO A 1 230 ? 54.920 32.934 5.374 1.00 21.11 255 PRO A O 1
ATOM 3032 N N . ILE A 1 231 ? 53.830 34.652 4.366 1.00 21.54 256 ILE A N 1
ATOM 3033 C CA . ILE A 1 231 ? 52.684 34.661 5.273 1.00 19.97 256 ILE A CA 1
ATOM 3034 C C . ILE A 1 231 ? 51.426 34.284 4.501 1.00 19.15 256 ILE A C 1
ATOM 3035 O O . ILE A 1 231 ? 51.076 34.914 3.487 1.00 21.13 256 ILE A O 1
ATOM 3051 N N . VAL A 1 232 ? 50.729 33.280 5.010 1.00 17.77 257 VAL A N 1
ATOM 3052 C CA . VAL A 1 232 ? 49.468 32.821 4.456 1.00 17.21 257 VAL A CA 1
ATOM 3053 C C . VAL A 1 232 ? 48.357 33.335 5.358 1.00 20.03 257 VAL A C 1
ATOM 3054 O O . VAL A 1 232 ? 48.423 33.208 6.588 1.00 19.74 257 VAL A O 1
ATOM 3067 N N . ALA A 1 233 ? 47.372 33.975 4.759 1.00 18.88 258 ALA A N 1
ATOM 3068 C CA . ALA A 1 233 ? 46.177 34.426 5.449 1.00 17.85 258 ALA A CA 1
ATOM 3069 C C . ALA A 1 233 ? 45.076 33.401 5.234 1.00 18.37 258 ALA A C 1
ATOM 3070 O O . ALA A 1 233 ? 44.699 33.133 4.094 1.00 20.28 258 ALA A O 1
ATOM 3077 N N . ILE A 1 234 ? 44.559 32.834 6.323 1.00 18.72 259 ILE A N 1
ATOM 3078 C CA . ILE A 1 234 ? 43.401 31.939 6.267 1.00 20.81 259 ILE A CA 1
ATOM 3079 C C . ILE A 1 234 ? 42.221 32.729 6.808 1.00 19.14 259 ILE A C 1
ATOM 3080 O O . ILE A 1 234 ? 42.036 32.850 8.022 1.00 22.08 259 ILE A O 1
ATOM 3096 N N . ASP A 1 235 ? 41.413 33.266 5.892 1.00 21.71 260 ASP A N 1
ATOM 3097 C CA . ASP A 1 235 ? 40.219 34.019 6.221 1.00 21.72 260 ASP A CA 1
ATOM 3098 C C . ASP A 1 235 ? 38.978 33.205 5.869 1.00 21.49 260 ASP A C 1
ATOM 3099 O O . ASP A 1 235 ? 39.024 32.236 5.111 1.00 21.85 260 ASP A O 1
ATOM 3108 N N . TYR A 1 236 ? 37.850 33.620 6.441 1.00 27.51 261 TYR A N 1
ATOM 3109 C CA . TYR A 1 236 ? 36.635 32.815 6.413 1.00 24.66 261 TYR A CA 1
ATOM 3110 C C . TYR A 1 236 ? 35.463 33.647 5.919 1.00 26.26 261 TYR A C 1
ATOM 3111 O O . TYR A 1 236 ? 35.122 34.668 6.531 1.00 30.20 261 TYR A O 1
ATOM 3129 N N . LEU A 1 237 ? 34.848 33.195 4.813 1.00 25.03 262 LEU A N 1
ATOM 3130 C CA . LEU A 1 237 ? 33.588 33.737 4.302 1.00 26.93 262 LEU A CA 1
ATOM 3131 C C . LEU A 1 237 ? 32.754 32.561 3.821 1.00 26.60 262 LEU A C 1
ATOM 3132 O O . LEU A 1 237 ? 33.306 31.590 3.289 1.00 26.58 262 LEU A O 1
ATOM 3148 N N . PRO A 1 238 ? 31.436 32.624 3.975 1.00 27.63 263 PRO A N 1
ATOM 3149 C CA . PRO A 1 238 ? 30.592 31.483 3.612 1.00 26.50 263 PRO A CA 1
ATOM 3150 C C . PRO A 1 238 ? 30.449 31.346 2.106 1.00 28.94 263 PRO A C 1
ATOM 3151 O O . PRO A 1 238 ? 30.757 32.279 1.348 1.00 27.43 263 PRO A O 1
ATOM 3162 N N . PRO A 1 239 ? 29.950 30.206 1.637 1.00 27.42 264 PRO A N 1
ATOM 3163 C CA . PRO A 1 239 ? 29.920 29.975 0.184 1.00 24.60 264 PRO A CA 1
ATOM 3164 C C . PRO A 1 239 ? 29.094 30.987 -0.570 1.00 23.88 264 PRO A C 1
ATOM 3165 O O . PRO A 1 239 ? 29.429 31.318 -1.718 1.00 25.41 264 PRO A O 1
ATOM 3176 N N . GLU A 1 240 ? 27.976 31.448 0.004 1.00 25.91 265 GLU A N 1
ATOM 3177 C CA . GLU A 1 240 ? 27.121 32.405 -0.685 1.00 28.23 265 GLU A CA 1
ATOM 3178 C C . GLU A 1 240 ? 27.816 33.741 -0.925 1.00 30.70 265 GLU A C 1
ATOM 3179 O O . GLU A 1 240 ? 27.370 34.502 -1.792 1.00 32.81 265 GLU A O 1
ATOM 3191 N N A ARG A 1 241 ? 28.904 34.020 -0.194 0.59 29.46 266 ARG A N 1
ATOM 3192 N N B ARG A 1 241 ? 28.892 34.044 -0.197 0.41 28.44 266 ARG A N 1
ATOM 3193 C CA A ARG A 1 241 ? 29.681 35.244 -0.343 0.59 28.46 266 ARG A CA 1
ATOM 3194 C CA B ARG A 1 241 ? 29.656 35.274 -0.410 0.41 28.70 266 ARG A CA 1
ATOM 3195 C C A ARG A 1 241 ? 30.955 35.028 -1.163 0.59 27.80 266 ARG A C 1
ATOM 3196 C C B ARG A 1 241 ? 30.961 35.010 -1.154 0.41 27.18 266 ARG A C 1
ATOM 3197 O O A ARG A 1 241 ? 31.958 35.709 -0.944 0.59 28.37 266 ARG A O 1
ATOM 3198 O O B ARG A 1 241 ? 31.996 35.617 -0.878 0.41 28.03 266 ARG A O 1
ATOM 3239 N N . ARG A 1 242 ? 30.912 34.121 -2.152 1.00 26.05 267 ARG A N 1
ATOM 3240 C CA . ARG A 1 242 ? 32.089 33.832 -2.967 1.00 24.42 267 ARG A CA 1
ATOM 3241 C C . ARG A 1 242 ? 32.578 35.073 -3.717 1.00 27.75 267 ARG A C 1
ATOM 3242 O O . ARG A 1 242 ? 33.789 35.256 -3.885 1.00 28.03 267 ARG A O 1
ATOM 3263 N N . ASP A 1 243 ? 31.661 35.937 -4.170 1.00 28.37 268 ASP A N 1
ATOM 3264 C CA . ASP A 1 243 ? 32.088 37.183 -4.803 1.00 31.76 268 ASP A CA 1
ATOM 3265 C C . ASP A 1 243 ? 32.917 38.020 -3.831 1.00 32.98 268 ASP A C 1
ATOM 3266 O O . ASP A 1 243 ? 33.970 38.564 -4.196 1.00 32.56 268 ASP A O 1
ATOM 3275 N N . GLU A 1 244 ? 32.476 38.106 -2.581 1.00 32.47 269 GLU A N 1
ATOM 3276 C CA . GLU A 1 244 ? 33.226 38.868 -1.592 1.00 31.20 269 GLU A CA 1
ATOM 3277 C C . GLU A 1 244 ? 34.549 38.190 -1.266 1.00 29.78 269 GLU A C 1
ATOM 3278 O O . GLU A 1 244 ? 35.547 38.866 -0.976 1.00 31.34 269 GLU A O 1
ATOM 3290 N N . ALA A 1 245 ? 34.571 36.860 -1.306 1.00 29.07 270 ALA A N 1
ATOM 3291 C CA . ALA A 1 245 ? 35.809 36.135 -1.042 1.00 27.92 270 ALA A CA 1
ATOM 3292 C C . ALA A 1 245 ? 36.852 36.401 -2.119 1.00 26.29 270 ALA A C 1
ATOM 3293 O O . ALA A 1 245 ? 38.047 36.516 -1.816 1.00 25.83 270 ALA A O 1
ATOM 3300 N N . ARG A 1 246 ? 36.415 36.500 -3.384 1.00 30.32 271 ARG A N 1
ATOM 3301 C CA . ARG A 1 246 ? 37.310 36.876 -4.475 1.00 32.60 271 ARG A CA 1
ATOM 3302 C C . ARG A 1 246 ? 37.933 38.243 -4.214 1.00 29.16 271 ARG A C 1
ATOM 3303 O O . ARG A 1 246 ? 39.151 38.411 -4.316 1.00 30.86 271 ARG A O 1
ATOM 3324 N N . ALA A 1 247 ? 37.105 39.230 -3.867 1.00 29.74 272 ALA A N 1
ATOM 3325 C CA . ALA A 1 247 ? 37.618 40.575 -3.606 1.00 33.34 272 ALA A CA 1
ATOM 3326 C C . ALA A 1 247 ? 38.568 40.569 -2.424 1.00 34.67 272 ALA A C 1
ATOM 3327 O O . ALA A 1 247 ? 39.586 41.273 -2.425 1.00 32.89 272 ALA A O 1
ATOM 3334 N N . LEU A 1 248 ? 38.247 39.783 -1.403 1.00 31.46 273 LEU A N 1
ATOM 3335 C CA . LEU A 1 248 ? 39.100 39.733 -0.218 1.00 29.00 273 LEU A CA 1
ATOM 3336 C C . LEU A 1 248 ? 40.436 39.054 -0.522 1.00 24.76 273 LEU A C 1
ATOM 3337 O O . LEU A 1 248 ? 41.491 39.502 -0.051 1.00 27.66 273 LEU A O 1
ATOM 3353 N N . ALA A 1 249 ? 40.414 37.995 -1.335 1.00 26.12 274 ALA A N 1
ATOM 3354 C CA . ALA A 1 249 ? 41.671 37.411 -1.773 1.00 27.39 274 ALA A CA 1
ATOM 3355 C C . ALA A 1 249 ? 42.536 38.449 -2.488 1.00 28.28 274 ALA A C 1
ATOM 3356 O O . ALA A 1 249 ? 43.751 38.511 -2.263 1.00 27.85 274 ALA A O 1
ATOM 3363 N N . ALA A 1 250 ? 41.937 39.271 -3.353 1.00 28.23 275 ALA A N 1
ATOM 3364 C CA . ALA A 1 250 ? 42.714 40.316 -4.025 1.00 30.57 275 ALA A CA 1
ATOM 3365 C C . ALA A 1 250 ? 43.249 41.330 -3.026 1.00 27.53 275 ALA A C 1
ATOM 3366 O O . ALA A 1 250 ? 44.411 41.749 -3.101 1.00 32.38 275 ALA A O 1
ATOM 3373 N N . ARG A 1 251 ? 42.430 41.696 -2.047 1.00 31.25 276 ARG A N 1
ATOM 3374 C CA . ARG A 1 251 ? 42.864 42.631 -1.014 1.00 30.33 276 ARG A CA 1
ATOM 3375 C C . ARG A 1 251 ? 44.061 42.070 -0.249 1.00 30.79 276 ARG A C 1
ATOM 3376 O O . ARG A 1 251 ? 45.071 42.757 -0.049 1.00 32.01 276 ARG A O 1
ATOM 3397 N N . LEU A 1 252 ? 43.983 40.801 0.139 1.00 30.08 277 LEU A N 1
ATOM 3398 C CA . LEU A 1 252 ? 45.047 40.190 0.926 1.00 26.26 277 LEU A CA 1
ATOM 3399 C C . LEU A 1 252 ? 46.345 40.079 0.125 1.00 28.75 277 LEU A C 1
ATOM 3400 O O . LEU A 1 252 ? 47.435 40.315 0.662 1.00 26.05 277 LEU A O 1
ATOM 3416 N N . ARG A 1 253 ? 46.255 39.750 -1.169 1.00 28.31 278 ARG A N 1
ATOM 3417 C CA . ARG A 1 253 ? 47.459 39.740 -2.003 1.00 27.11 278 ARG A CA 1
ATOM 3418 C C . ARG A 1 253 ? 48.101 41.120 -2.084 1.00 28.79 278 ARG A C 1
ATOM 3419 O O . ARG A 1 253 ? 49.329 41.237 -1.993 1.00 30.34 278 ARG A O 1
ATOM 3440 N N . SER A 1 254 ? 47.296 42.176 -2.253 1.00 31.59 279 SER A N 1
ATOM 3441 C CA . SER A 1 254 ? 47.861 43.521 -2.312 1.00 33.05 279 SER A CA 1
ATOM 3442 C C . SER A 1 254 ? 48.533 43.912 -1.005 1.00 32.00 279 SER A C 1
ATOM 3443 O O . SER A 1 254 ? 49.440 44.750 -1.015 1.00 36.23 279 SER A O 1
ATOM 3451 N N . GLU A 1 255 ? 48.148 43.280 0.102 1.00 31.76 280 GLU A N 1
ATOM 3452 C CA . GLU A 1 255 ? 48.757 43.518 1.401 1.00 35.17 280 GLU A CA 1
ATOM 3453 C C . GLU A 1 255 ? 49.907 42.565 1.705 1.00 33.41 280 GLU A C 1
ATOM 3454 O O . GLU A 1 255 ? 50.449 42.605 2.817 1.00 34.11 280 GLU A O 1
ATOM 3466 N N . GLY A 1 256 ? 50.292 41.717 0.749 1.00 29.75 281 GLY A N 1
ATOM 3467 C CA . GLY A 1 256 ? 51.477 40.899 0.877 1.00 32.03 281 GLY A CA 1
ATOM 3468 C C . GLY A 1 256 ? 51.231 39.489 1.362 1.00 31.03 281 GLY A C 1
ATOM 3469 O O . GLY A 1 256 ? 52.203 38.749 1.567 1.00 33.68 281 GLY A O 1
ATOM 3473 N N . TYR A 1 257 ? 49.974 39.088 1.524 1.00 26.20 282 TYR A N 1
ATOM 3474 C CA . TYR A 1 257 ? 49.626 37.749 1.990 1.00 22.61 282 TYR A CA 1
ATOM 3475 C C . TYR A 1 257 ? 49.348 36.807 0.817 1.00 21.77 282 TYR A C 1
ATOM 3476 O O . TYR A 1 257 ? 48.956 37.223 -0.273 1.00 24.14 282 TYR A O 1
ATOM 3494 N N . VAL A 1 258 ? 49.541 35.515 1.051 1.00 21.70 283 VAL A N 1
ATOM 3495 C CA . VAL A 1 258 ? 49.038 34.491 0.138 1.00 21.64 283 VAL A CA 1
ATOM 3496 C C . VAL A 1 258 ? 47.758 33.952 0.764 1.00 20.30 283 VAL A C 1
ATOM 3497 O O . VAL A 1 258 ? 47.836 33.285 1.808 1.00 19.43 283 VAL A O 1
ATOM 3510 N N . PRO A 1 259 ? 46.580 34.256 0.220 1.00 21.03 284 PRO A N 1
ATOM 3511 C CA . PRO A 1 259 ? 45.341 33.963 0.943 1.00 20.47 284 PRO A CA 1
ATOM 3512 C C . PRO A 1 259 ? 44.655 32.666 0.562 1.00 17.30 284 PRO A C 1
ATOM 3513 O O . PRO A 1 259 ? 44.804 32.174 -0.554 1.00 19.82 284 PRO A O 1
ATOM 3524 N N . PHE A 1 260 ? 43.851 32.152 1.488 1.00 18.80 285 PHE A N 1
ATOM 3525 C CA . PHE A 1 260 ? 42.809 31.187 1.183 1.00 17.86 285 PHE A CA 1
ATOM 3526 C C . PHE A 1 260 ? 41.590 31.604 1.965 1.00 17.20 285 PHE A C 1
ATOM 3527 O O . PHE A 1 260 ? 41.667 31.750 3.187 1.00 19.65 285 PHE A O 1
ATOM 3544 N N . VAL A 1 261 ? 40.489 31.830 1.266 1.00 19.45 286 VAL A N 1
ATOM 3545 C CA . VAL A 1 261 ? 39.267 32.323 1.882 1.00 18.28 286 VAL A CA 1
ATOM 3546 C C . VAL A 1 261 ? 38.235 31.218 1.760 1.00 20.15 286 VAL A C 1
ATOM 3547 O O . VAL A 1 261 ? 37.801 30.879 0.652 1.00 21.79 286 VAL A O 1
ATOM 3560 N N . SER A 1 262 ? 37.850 30.634 2.888 1.00 21.42 287 SER A N 1
ATOM 3561 C CA . SER A 1 262 ? 37.062 29.407 2.842 1.00 19.10 287 SER A CA 1
ATOM 3562 C C . SER A 1 262 ? 36.115 29.370 4.041 1.00 25.28 287 SER A C 1
ATOM 3563 O O . SER A 1 262 ? 35.801 30.405 4.631 1.00 24.15 287 SER A O 1
ATOM 3571 N N . THR A 1 263 ? 35.622 28.192 4.365 1.00 20.92 288 THR A N 1
ATOM 3572 C CA . THR A 1 263 ? 34.714 27.931 5.477 1.00 22.99 288 THR A CA 1
ATOM 3573 C C . THR A 1 263 ? 35.474 27.327 6.643 1.00 22.75 288 THR A C 1
ATOM 3574 O O . THR A 1 263 ? 36.518 26.691 6.456 1.00 23.43 288 THR A O 1
ATOM 3585 N N . PRO A 1 264 ? 34.949 27.445 7.864 1.00 27.41 289 PRO A N 1
ATOM 3586 C CA . PRO A 1 264 ? 35.683 26.920 9.034 1.00 25.87 289 PRO A CA 1
ATOM 3587 C C . PRO A 1 264 ? 35.851 25.412 9.049 1.00 28.96 289 PRO A C 1
ATOM 3588 O O . PRO A 1 264 ? 36.765 24.917 9.720 1.00 32.21 289 PRO A O 1
ATOM 3599 N N . ALA A 1 265 ? 34.993 24.664 8.358 1.00 27.95 290 ALA A N 1
ATOM 3600 C CA . ALA A 1 265 ? 35.160 23.226 8.239 1.00 28.36 290 ALA A CA 1
ATOM 3601 C C . ALA A 1 265 ? 36.199 22.842 7.195 1.00 23.91 290 ALA A C 1
ATOM 3602 O O . ALA A 1 265 ? 36.655 21.693 7.195 1.00 26.18 290 ALA A O 1
ATOM 3609 N N . LEU A 1 266 ? 36.615 23.784 6.355 1.00 22.11 291 LEU A N 1
ATOM 3610 C CA . LEU A 1 266 ? 37.582 23.524 5.292 1.00 21.75 291 LEU A CA 1
ATOM 3611 C C . LEU A 1 266 ? 37.116 22.348 4.440 1.00 21.35 291 LEU A C 1
ATOM 3612 O O . LEU A 1 266 ? 37.866 21.406 4.130 1.00 22.04 291 LEU A O 1
ATOM 3628 N N . ASP A 1 267 ? 35.849 22.438 4.033 1.00 21.77 292 ASP A N 1
ATOM 3629 C CA . ASP A 1 267 ? 35.190 21.427 3.222 1.00 19.75 292 ASP A CA 1
ATOM 3630 C C . ASP A 1 267 ? 34.669 22.019 1.917 1.00 21.26 292 ASP A C 1
ATOM 3631 O O . ASP A 1 267 ? 33.675 21.542 1.363 1.00 23.88 292 ASP A O 1
ATOM 3640 N N . TYR A 1 268 ? 35.359 23.051 1.425 1.00 20.36 293 TYR A N 1
ATOM 3641 C CA . TYR A 1 268 ? 34.868 23.939 0.382 1.00 18.44 293 TYR A CA 1
ATOM 3642 C C . TYR A 1 268 ? 36.026 24.337 -0.503 1.00 18.58 293 TYR A C 1
ATOM 3643 O O . TYR A 1 268 ? 37.125 24.596 -0.011 1.00 17.85 293 TYR A O 1
ATOM 3661 N N . LEU A 1 269 ? 35.775 24.411 -1.813 1.00 19.31 294 LEU A N 1
ATOM 3662 C CA . LEU A 1 269 ? 36.788 24.896 -2.744 1.00 19.69 294 LEU A CA 1
ATOM 3663 C C . LEU A 1 269 ? 36.791 26.426 -2.683 1.00 19.18 294 LEU A C 1
ATOM 3664 O O . LEU A 1 269 ? 36.256 27.126 -3.542 1.00 19.84 294 LEU A O 1
ATOM 3680 N N . GLY A 1 270 ? 37.442 26.935 -1.644 1.00 20.79 295 GLY A N 1
ATOM 3681 C CA . GLY A 1 270 ? 37.582 28.360 -1.440 1.00 20.09 295 GLY A CA 1
ATOM 3682 C C . GLY A 1 270 ? 38.526 28.976 -2.453 1.00 19.29 295 GLY A C 1
ATOM 3683 O O . GLY A 1 270 ? 38.991 28.340 -3.399 1.00 22.22 295 GLY A O 1
ATOM 3687 N N . VAL A 1 271 ? 38.826 30.262 -2.233 1.00 19.85 296 VAL A N 1
ATOM 3688 C CA . VAL A 1 271 ? 39.520 31.044 -3.236 1.00 22.01 296 VAL A CA 1
ATOM 3689 C C . VAL A 1 271 ? 40.852 31.556 -2.718 1.00 20.68 296 VAL A C 1
ATOM 3690 O O . VAL A 1 271 ? 40.970 32.022 -1.582 1.00 21.27 296 VAL A O 1
ATOM 3703 N N . SER A 1 272 ? 41.835 31.519 -3.591 1.00 19.96 297 SER A N 1
ATOM 3704 C CA . SER A 1 272 ? 43.160 32.049 -3.347 1.00 21.58 297 SER A CA 1
ATOM 3705 C C . SER A 1 272 ? 43.539 33.159 -4.315 1.00 27.39 297 SER A C 1
ATOM 3706 O O . SER A 1 272 ? 44.310 34.039 -3.947 1.00 30.20 297 SER A O 1
ATOM 3714 N N . ASP A 1 273 ? 42.993 33.174 -5.519 1.00 31.11 298 ASP A N 1
ATOM 3715 C CA . ASP A 1 273 ? 43.310 34.227 -6.484 1.00 33.52 298 ASP A CA 1
ATOM 3716 C C . ASP A 1 273 ? 42.014 34.647 -7.156 1.00 41.47 298 ASP A C 1
ATOM 3717 O O . ASP A 1 273 ? 40.936 34.121 -6.848 1.00 37.43 298 ASP A O 1
ATOM 3726 N N . VAL A 1 274 ? 42.126 35.632 -8.060 1.00 40.99 299 VAL A N 1
ATOM 3727 C CA . VAL A 1 274 ? 40.970 36.140 -8.785 1.00 49.96 299 VAL A CA 1
ATOM 3728 C C . VAL A 1 274 ? 40.607 35.166 -9.899 1.00 63.48 299 VAL A C 1
ATOM 3729 O O . VAL A 1 274 ? 41.383 34.278 -10.264 1.00 60.00 299 VAL A O 1
ATOM 3733 N N . GLU A 1 275 ? 39.400 35.325 -10.430 1.00 67.32 300 GLU A N 1
ATOM 3734 C CA . GLU A 1 275 ? 38.931 34.493 -11.537 1.00 72.33 300 GLU A CA 1
ATOM 3735 C C . GLU A 1 275 ? 39.084 35.222 -12.870 1.00 83.22 300 GLU A C 1
ATOM 3736 O O . GLU A 1 275 ? 39.476 36.389 -12.909 1.00 75.43 300 GLU A O 1
#

Sequence (253 aa):
GPSSVAFWYAERPPLAELSQFDWVVLEAAHLKPADVGYLKEQGSTPFAYLSVGEFDGDAAAIADSGLARGKSAVRNQAWNSQVMDLAAPSWRAHLLKRAAELRKQGYAGLFLDTLDSFQLQAEERREGQRRALASFLAQQLHRQEPGLKLFFNRGFEVLPELPGVASAVAVESIHAGWDAAAGQYREVPQDDRDWLKGHLDALRAQGMPIVAIDYLPPERRRDEARALAARLRSEGYVPFVSTPALDYLGVSDVE

B-factor: mean 34.23, std 20.51, range [13.98, 172.5]

Organism: Pseudomonas aeruginosa (strain ATCC 15692 / DSM 22644 / CIP 104116 / JCM 14847 / LMG 12228 / 1C / PRS 101 / PAO1) (NCBI:txid208964)

Secondary structure (DSSP, 8-state):
--SSEEEE-SSS--HHHHTTSSEEEE-GGG--HHHHHHHHHTT-EEEEEEESSEEES-HHHHHHTT-GGGB---SS--TTEEEB-TT-HHHHHHHHHHHHHHHHTT-SEEEEE-TTGGGGS-HHHHHHHHHHHHHHHHHHHHH-TTSEEEEE--TTTGGG-TTTEEEEEES-SSEEEETTTTEEEEPPHHHHHHHHHHHHHHHHTT--EEEEEE--GGGHHHHHHHHHHHHHTT-EEEEE-TT--S--BSS--

Solvent-accessible surface area: 11686 Å² total; per-residue (Å²): 76,10,79,18,0,0,2,24,55,30,94,189,17,32,38,59,91,1,6,133,31,45,13,0,0,0,41,4,76,70,8,145,73,82,38,1,23,70,0,95,143,87,58,6,31,0,0,0,51,13,18,0,1,27,30,81,21,61,86,80,40,20,67,92,47,60,7,61,230,1,46,19,107,17,112,70,86,66,240,54,20,14,1,0,44,4,57,12,110,44,4,42,59,64,2,19,59,78,0,17,83,0,106,134,44,18,8,26,0,0,2,0,26,24,2,57,7,6,69,78,14,42,67,141,150,86,76,45,19,40,154,12,2,9,56,1,0,46,87,0,59,80,74,5,108,62,3,100,1,0,0,14,57,1,10,46,0,13,107,96,12,115,75,16,13,33,0,0,0,0,67,9,8,27,14,6,87,35,85,100,67,44,40,74,110,73,11,40,110,97,62,64,88,128,5,121,51,62,4,54,54,7,96,95,112,62,29,38,6,0,0,5,0,10,33,17,67,113,106,82,121,85,2,62,66,14,0,52,120,0,69,97,72,60,19,21,0,1,1,0,11,47,61,10,74,38,54,3,3,2,72,71,212